Protein AF-A0A8J5CQ37-F1 (afdb_monomer)

Structure (mmCIF, N/CA/C/O backbone):
data_AF-A0A8J5CQ37-F1
#
_entry.id   AF-A0A8J5CQ37-F1
#
loop_
_atom_site.group_PDB
_atom_site.id
_atom_site.type_symbol
_atom_site.label_atom_id
_atom_site.label_alt_id
_atom_site.label_comp_id
_atom_site.label_asym_id
_atom_site.label_entity_id
_atom_site.label_seq_id
_atom_site.pdbx_PDB_ins_code
_atom_site.Cartn_x
_atom_site.Cartn_y
_atom_site.Cartn_z
_atom_site.occupancy
_atom_site.B_iso_or_equiv
_atom_site.auth_seq_id
_atom_site.auth_comp_id
_atom_site.auth_asym_id
_atom_site.auth_atom_id
_atom_site.pdbx_PDB_model_num
ATOM 1 N N . MET A 1 1 ? 6.648 5.903 -17.360 1.00 65.75 1 MET A N 1
ATOM 2 C CA . MET A 1 1 ? 7.247 6.891 -16.431 1.00 65.75 1 MET A CA 1
ATOM 3 C C . MET A 1 1 ? 8.623 7.395 -16.873 1.00 65.75 1 MET A C 1
ATOM 5 O O . MET A 1 1 ? 9.599 7.120 -16.191 1.00 65.75 1 MET A O 1
ATOM 9 N N . GLN A 1 2 ? 8.724 8.212 -17.930 1.00 67.00 2 GLN A N 1
ATOM 10 C CA . GLN A 1 2 ? 9.946 8.995 -18.213 1.00 67.00 2 GLN A CA 1
ATOM 11 C C . GLN A 1 2 ? 9.767 10.482 -17.864 1.00 67.00 2 GLN A C 1
ATOM 13 O O . GLN A 1 2 ? 8.644 10.971 -17.690 1.00 67.00 2 GLN A O 1
ATOM 18 N N . GLY A 1 3 ? 10.880 11.212 -17.751 1.00 79.12 3 GLY A N 1
ATOM 19 C CA . GLY A 1 3 ? 10.886 12.669 -17.583 1.00 79.12 3 GLY A CA 1
ATOM 20 C C . GLY A 1 3 ? 10.236 13.147 -16.279 1.00 79.12 3 GLY A C 1
ATOM 21 O O . GLY A 1 3 ? 10.565 12.685 -15.188 1.00 79.12 3 GLY A O 1
ATOM 22 N N . GLU A 1 4 ? 9.290 14.082 -16.362 1.00 80.31 4 GLU A N 1
ATOM 23 C CA . GLU A 1 4 ? 8.655 14.681 -15.174 1.00 80.31 4 GLU A CA 1
ATOM 24 C C . GLU A 1 4 ? 7.875 13.672 -14.314 1.00 80.31 4 GLU A C 1
ATOM 26 O O . GLU A 1 4 ? 7.715 13.865 -13.102 1.00 80.31 4 GLU A O 1
ATOM 31 N N . SER A 1 5 ? 7.402 12.576 -14.916 1.00 80.19 5 SER A N 1
ATOM 32 C CA . SER A 1 5 ? 6.627 11.547 -14.217 1.00 80.19 5 SER A CA 1
ATOM 33 C C . SER A 1 5 ? 7.477 10.780 -13.199 1.00 80.19 5 SER A C 1
ATOM 35 O O . SER A 1 5 ? 7.052 10.641 -12.052 1.00 80.19 5 SER A O 1
ATOM 37 N N . ILE A 1 6 ? 8.701 10.363 -13.556 1.00 83.44 6 ILE A N 1
ATOM 38 C CA . ILE A 1 6 ? 9.607 9.660 -12.634 1.00 83.44 6 ILE A CA 1
ATOM 39 C C . ILE A 1 6 ? 10.095 10.594 -11.523 1.00 83.44 6 ILE A C 1
ATOM 41 O O . ILE A 1 6 ? 10.136 10.197 -10.358 1.00 83.44 6 ILE A O 1
ATO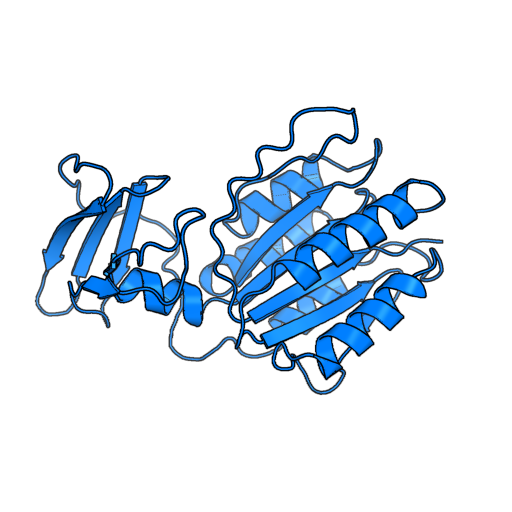M 45 N N . VAL A 1 7 ? 10.356 11.867 -11.841 1.00 85.56 7 VAL A N 1
ATOM 46 C CA . VAL A 1 7 ? 10.694 12.895 -10.840 1.00 85.56 7 VAL A CA 1
ATOM 47 C C . VAL A 1 7 ? 9.547 13.064 -9.840 1.00 85.56 7 VAL A C 1
ATOM 49 O O . VAL A 1 7 ? 9.762 13.070 -8.625 1.00 85.56 7 VAL A O 1
ATOM 52 N N . SER A 1 8 ? 8.311 13.119 -10.334 1.00 84.94 8 SER A N 1
ATOM 53 C CA . SER A 1 8 ? 7.116 13.219 -9.495 1.00 84.94 8 SER A CA 1
ATOM 54 C C . SER A 1 8 ? 6.878 11.953 -8.661 1.00 84.94 8 SER A C 1
ATOM 56 O O . SER A 1 8 ? 6.492 12.055 -7.494 1.00 84.94 8 SER A O 1
ATOM 58 N N . ALA A 1 9 ? 7.157 10.763 -9.204 1.00 84.94 9 ALA A N 1
ATOM 59 C CA . ALA A 1 9 ? 7.088 9.492 -8.474 1.00 84.94 9 ALA A CA 1
ATOM 60 C C . ALA A 1 9 ? 8.078 9.469 -7.314 1.00 84.94 9 ALA A C 1
ATOM 62 O O . ALA A 1 9 ? 7.710 9.155 -6.183 1.00 84.94 9 ALA A O 1
ATOM 63 N N . ARG A 1 10 ? 9.324 9.866 -7.590 1.00 87.62 10 ARG A N 1
ATOM 64 C CA . ARG A 1 10 ? 10.409 9.974 -6.615 1.00 87.62 10 ARG A CA 1
ATOM 65 C C . ARG A 1 10 ? 10.056 10.955 -5.504 1.00 87.62 10 ARG A C 1
ATOM 67 O O . ARG A 1 10 ? 10.247 10.633 -4.331 1.00 87.62 10 ARG A O 1
ATOM 74 N N . ALA A 1 11 ? 9.525 12.126 -5.845 1.00 88.06 11 ALA A N 1
ATOM 75 C CA . ALA A 1 11 ? 9.075 13.110 -4.861 1.00 88.06 11 ALA A CA 1
ATOM 76 C C . ALA A 1 11 ? 7.914 12.570 -4.009 1.00 88.06 11 ALA A C 1
ATOM 78 O O . ALA A 1 11 ? 7.910 12.713 -2.785 1.00 88.06 11 ALA A O 1
ATOM 79 N N . THR A 1 12 ? 6.960 11.891 -4.648 1.00 85.50 12 THR A N 1
ATOM 80 C CA . THR A 1 12 ? 5.818 11.258 -3.981 1.00 85.50 12 THR A CA 1
ATOM 81 C C . THR A 1 12 ? 6.282 10.172 -3.010 1.00 85.50 12 THR A C 1
ATOM 83 O O . THR A 1 12 ? 5.905 10.198 -1.840 1.00 85.50 12 THR A O 1
ATOM 86 N N . LEU A 1 13 ? 7.160 9.266 -3.446 1.00 88.12 13 LEU A N 1
ATOM 87 C CA . LEU A 1 13 ? 7.745 8.221 -2.605 1.00 88.12 13 LEU A CA 1
ATOM 88 C C . LEU A 1 13 ? 8.475 8.816 -1.395 1.00 88.12 13 LEU A C 1
ATOM 90 O O . LEU A 1 13 ? 8.268 8.359 -0.273 1.00 88.12 13 LEU A O 1
ATOM 94 N N . LEU A 1 14 ? 9.272 9.870 -1.597 1.00 87.88 14 LEU A N 1
ATOM 95 C CA . LEU A 1 14 ? 9.988 10.546 -0.514 1.00 87.88 14 LEU A CA 1
ATOM 96 C C . LEU A 1 14 ? 9.034 11.131 0.537 1.00 87.88 14 LEU A C 1
ATOM 98 O O . LEU A 1 14 ? 9.288 11.008 1.738 1.00 87.88 14 LEU A O 1
ATOM 102 N N . LEU A 1 15 ? 7.930 11.746 0.102 1.00 84.62 15 LEU A N 1
ATOM 103 C CA . LEU A 1 15 ? 6.888 12.241 1.005 1.00 84.62 15 LEU A CA 1
ATOM 104 C C . LEU A 1 15 ? 6.284 11.102 1.830 1.00 84.62 15 LEU A C 1
ATOM 106 O O . LEU A 1 15 ? 6.087 11.260 3.035 1.00 84.62 15 LEU A O 1
ATOM 110 N N . PHE A 1 16 ? 6.024 9.954 1.201 1.00 85.25 16 PHE A N 1
ATOM 111 C CA . PHE A 1 16 ? 5.485 8.792 1.897 1.00 85.25 16 PHE A CA 1
ATOM 112 C C . PHE A 1 16 ? 6.466 8.220 2.911 1.00 85.25 16 PHE A C 1
ATOM 114 O O . PHE A 1 16 ? 6.078 8.079 4.070 1.00 85.25 16 PHE A O 1
ATOM 121 N N . LEU A 1 17 ? 7.721 7.989 2.517 1.00 85.69 17 LEU A N 1
ATOM 122 C CA . LEU A 1 17 ? 8.779 7.492 3.400 1.00 85.69 17 LEU A CA 1
ATOM 123 C C . LEU A 1 17 ? 8.919 8.371 4.647 1.00 85.69 17 LEU A C 1
ATOM 125 O O . LEU A 1 17 ? 8.843 7.864 5.759 1.00 85.69 17 LEU A O 1
ATOM 129 N N . LYS A 1 18 ? 8.992 9.698 4.480 1.00 84.31 18 LYS A N 1
ATOM 130 C CA . LYS A 1 18 ? 9.091 10.649 5.604 1.00 84.31 18 LYS A CA 1
ATOM 131 C C . LYS A 1 18 ? 7.827 10.737 6.467 1.00 84.31 18 LYS A C 1
ATOM 133 O O . LYS A 1 18 ? 7.879 11.273 7.571 1.00 84.31 18 LYS A O 1
ATOM 138 N N . SER A 1 19 ? 6.689 10.259 5.966 1.00 80.69 19 SER A N 1
ATOM 139 C CA . SER A 1 19 ? 5.407 10.268 6.680 1.00 80.69 19 SER A CA 1
ATOM 140 C C . SER A 1 19 ? 5.100 8.964 7.422 1.00 80.69 19 SER A C 1
ATOM 142 O O . SER A 1 19 ? 4.088 8.900 8.131 1.00 80.69 19 SER A O 1
ATOM 144 N N . LEU A 1 20 ? 5.937 7.932 7.252 1.00 78.19 20 LEU A N 1
ATOM 145 C CA . LEU A 1 20 ? 5.766 6.657 7.935 1.00 78.19 20 LEU A CA 1
ATOM 146 C C . LEU A 1 20 ? 5.909 6.847 9.459 1.00 78.19 20 LEU A C 1
ATOM 148 O O . LEU A 1 20 ? 6.781 7.587 9.924 1.00 78.19 20 LEU A O 1
ATOM 152 N N . PRO A 1 21 ? 5.021 6.238 10.262 1.00 70.50 21 PRO A N 1
ATOM 153 C CA . PRO A 1 21 ? 5.097 6.304 11.710 1.00 70.50 21 PRO A CA 1
ATOM 154 C C . PRO A 1 21 ? 6.260 5.446 12.219 1.00 70.50 21 PRO A C 1
ATOM 156 O O . PRO A 1 21 ? 6.654 4.461 11.603 1.00 70.50 21 PRO A O 1
ATOM 159 N N . ARG A 1 22 ? 6.787 5.800 13.391 1.00 67.94 22 ARG A N 1
ATOM 160 C CA . ARG A 1 22 ? 7.821 4.999 14.058 1.00 67.94 22 ARG A CA 1
ATOM 161 C C . ARG A 1 22 ? 7.278 3.612 14.421 1.00 67.94 22 ARG A C 1
ATOM 163 O O . ARG A 1 22 ? 6.129 3.508 14.852 1.00 67.94 22 ARG A O 1
ATOM 170 N N . GLY A 1 23 ? 8.109 2.581 14.268 1.00 68.44 23 GLY A N 1
ATOM 171 C CA . GLY A 1 23 ? 7.767 1.195 14.605 1.00 68.44 23 GLY A CA 1
ATOM 172 C C . GLY A 1 23 ? 6.856 0.485 13.598 1.00 68.44 23 GLY A C 1
ATOM 173 O O . GLY A 1 23 ? 6.301 -0.562 13.920 1.00 68.44 23 GLY A O 1
ATOM 174 N N . CYS A 1 24 ? 6.649 1.039 12.396 1.00 75.00 24 CYS A N 1
ATOM 175 C CA . CYS A 1 24 ? 5.985 0.305 11.319 1.00 75.00 24 CYS A CA 1
ATOM 176 C C . CYS A 1 24 ? 6.982 -0.518 10.510 1.00 75.00 24 CYS A C 1
ATOM 178 O O . CYS A 1 24 ? 8.129 -0.109 10.344 1.00 75.00 24 CYS A O 1
ATOM 180 N N . LEU A 1 25 ? 6.522 -1.616 9.921 1.00 82.75 25 LEU A N 1
ATOM 181 C CA . LEU A 1 25 ? 7.288 -2.330 8.908 1.00 82.75 25 LEU A CA 1
ATOM 182 C C . LEU A 1 25 ? 7.019 -1.719 7.528 1.00 82.75 25 LEU A C 1
ATOM 184 O O . LEU A 1 25 ? 5.887 -1.332 7.220 1.00 82.75 25 LEU A O 1
ATOM 188 N N . PHE A 1 26 ? 8.024 -1.662 6.663 1.00 87.50 26 PHE A N 1
ATOM 189 C CA . PHE A 1 26 ? 7.827 -1.253 5.278 1.00 87.50 26 PHE A CA 1
ATOM 190 C C . PHE A 1 26 ? 8.742 -2.000 4.310 1.00 87.50 26 PHE A C 1
ATOM 192 O O . PHE A 1 26 ? 9.752 -2.591 4.691 1.00 87.50 26 PHE A O 1
ATOM 199 N N . ASN A 1 27 ? 8.357 -1.996 3.039 1.00 90.94 27 ASN A N 1
ATOM 200 C CA . ASN A 1 27 ? 9.216 -2.400 1.934 1.00 90.94 27 ASN A CA 1
ATOM 201 C C . ASN A 1 27 ? 8.899 -1.531 0.716 1.00 90.94 27 ASN A C 1
ATOM 203 O O . ASN A 1 27 ? 7.756 -1.098 0.544 1.00 90.94 27 ASN A O 1
ATOM 207 N N . VAL A 1 28 ? 9.898 -1.289 -0.125 1.00 91.56 28 VAL A N 1
ATOM 208 C CA . VAL A 1 28 ? 9.714 -0.614 -1.412 1.00 91.56 28 VAL A CA 1
ATOM 209 C C . VAL A 1 28 ? 9.847 -1.665 -2.501 1.00 91.56 28 VAL A C 1
ATOM 211 O O . VAL A 1 28 ? 10.845 -2.379 -2.550 1.00 91.56 28 VAL A O 1
ATOM 214 N N . VAL A 1 29 ? 8.824 -1.779 -3.341 1.00 90.88 29 VAL A N 1
ATOM 215 C CA . VAL A 1 29 ? 8.788 -2.716 -4.462 1.00 90.88 29 VAL A CA 1
ATOM 216 C C . VAL A 1 29 ? 8.766 -1.907 -5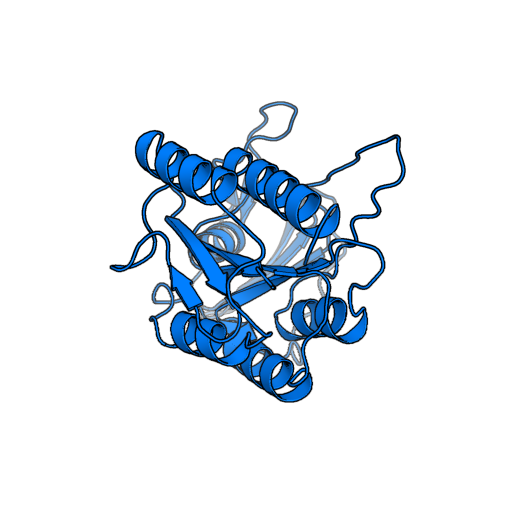.744 1.00 90.88 29 VAL A C 1
ATOM 218 O O . VAL A 1 29 ? 7.784 -1.223 -6.025 1.00 90.88 29 VAL A O 1
ATOM 221 N N . SER A 1 30 ? 9.841 -1.986 -6.512 1.00 90.31 30 SER A N 1
ATOM 222 C CA . SER A 1 30 ? 9.916 -1.384 -7.839 1.00 90.31 30 SER A CA 1
ATOM 223 C C . SER A 1 30 ? 9.461 -2.400 -8.877 1.00 90.31 30 SER A C 1
ATOM 225 O O . SER A 1 30 ? 9.783 -3.584 -8.752 1.00 90.31 30 SER A O 1
ATOM 227 N N . PHE A 1 31 ? 8.706 -1.974 -9.886 1.00 87.19 31 PHE A N 1
ATOM 228 C CA . PHE A 1 31 ? 8.206 -2.887 -10.915 1.00 87.19 31 PHE A CA 1
ATOM 229 C C . PHE A 1 31 ? 8.215 -2.281 -12.320 1.00 87.19 31 PHE A C 1
ATOM 231 O O . PHE A 1 31 ? 7.984 -1.083 -12.488 1.00 87.19 31 PHE A O 1
ATOM 238 N N . GLY A 1 32 ? 8.436 -3.166 -13.293 1.00 85.44 32 GLY A N 1
ATOM 239 C CA . GLY A 1 32 ? 8.370 -2.970 -14.737 1.00 85.44 32 GLY A CA 1
ATOM 240 C C . GLY A 1 32 ? 7.996 -4.301 -15.412 1.00 85.44 32 GLY A C 1
ATOM 241 O O . GLY A 1 32 ? 6.985 -4.900 -15.050 1.00 85.44 32 GLY A O 1
ATOM 242 N N . ASN A 1 33 ? 8.818 -4.832 -16.324 1.00 85.25 33 ASN A N 1
ATOM 243 C CA . ASN A 1 33 ? 8.677 -6.218 -16.823 1.00 85.25 33 ASN A CA 1
ATOM 244 C C . ASN A 1 33 ? 8.998 -7.268 -15.744 1.00 85.25 33 ASN A C 1
ATOM 246 O O . ASN A 1 33 ? 8.479 -8.389 -15.741 1.00 85.25 33 ASN A O 1
ATOM 250 N N . THR A 1 34 ? 9.898 -6.902 -14.838 1.00 85.44 34 THR A N 1
ATOM 251 C CA . THR A 1 34 ? 10.261 -7.647 -13.632 1.00 85.44 34 THR A CA 1
ATOM 252 C C . THR A 1 34 ? 9.974 -6.776 -12.412 1.00 85.44 34 THR A C 1
ATOM 254 O O . THR A 1 34 ? 9.566 -5.623 -12.542 1.00 85.44 34 THR A O 1
ATOM 257 N N . PHE A 1 35 ? 10.162 -7.310 -11.209 1.00 89.50 35 PHE A N 1
ATOM 258 C CA . PHE A 1 35 ? 10.061 -6.514 -9.991 1.00 89.50 35 PHE A CA 1
ATOM 259 C C . PHE A 1 35 ? 11.265 -6.755 -9.090 1.00 89.50 35 PHE A C 1
ATOM 261 O O . PHE A 1 35 ? 11.870 -7.829 -9.103 1.00 89.50 35 PHE A O 1
ATOM 268 N N . SER A 1 36 ? 11.602 -5.748 -8.295 1.00 90.62 36 SER A N 1
ATOM 269 C CA . SER A 1 36 ? 12.645 -5.810 -7.280 1.00 90.62 36 SER A CA 1
ATOM 270 C C . SER A 1 36 ? 12.098 -5.286 -5.958 1.00 90.62 36 SER A C 1
ATOM 272 O O . SER A 1 36 ? 11.208 -4.440 -5.917 1.00 90.62 36 SER A O 1
ATOM 274 N N . MET A 1 37 ? 12.606 -5.826 -4.856 1.00 90.56 37 MET A N 1
ATOM 275 C CA . MET A 1 37 ? 12.254 -5.387 -3.510 1.00 90.56 37 MET A CA 1
ATOM 276 C C . MET A 1 37 ? 13.500 -4.818 -2.850 1.00 90.56 37 MET A C 1
ATOM 278 O O . MET A 1 37 ? 14.565 -5.435 -2.939 1.00 90.56 37 MET A O 1
ATOM 282 N N . LEU A 1 38 ? 13.358 -3.680 -2.169 1.00 92.88 38 LEU A N 1
ATOM 283 C CA . LEU A 1 38 ? 14.436 -3.070 -1.389 1.00 92.88 38 LEU A CA 1
ATOM 284 C C . LEU A 1 38 ? 14.974 -4.059 -0.351 1.00 92.88 38 LEU A C 1
ATOM 286 O O . LEU A 1 38 ? 16.180 -4.266 -0.248 1.00 92.88 38 LEU A O 1
ATOM 290 N N . PHE A 1 39 ? 14.066 -4.713 0.373 1.00 91.75 39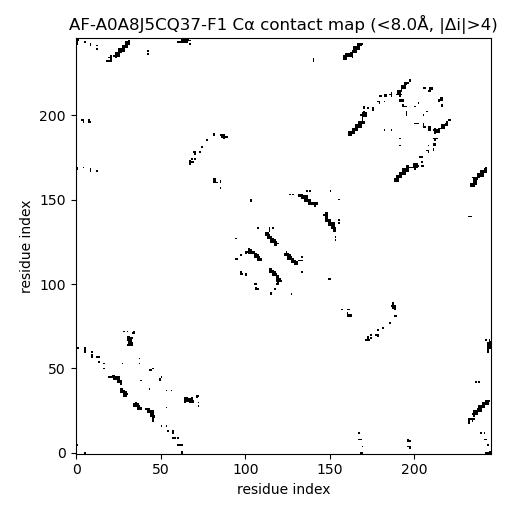 PHE A N 1
ATOM 291 C CA . PHE A 1 39 ? 14.397 -5.736 1.357 1.00 91.75 39 PHE A CA 1
ATOM 292 C C . PHE A 1 39 ? 13.941 -7.109 0.847 1.00 91.75 39 PHE A C 1
ATOM 294 O O . PHE A 1 39 ? 12.741 -7.385 0.778 1.00 91.75 39 PHE A O 1
ATOM 301 N N . ARG A 1 40 ? 14.894 -7.969 0.463 1.00 87.75 40 ARG A N 1
ATOM 302 C CA . ARG A 1 40 ? 14.611 -9.285 -0.150 1.00 87.75 40 ARG A CA 1
ATOM 303 C C . ARG A 1 40 ? 14.006 -10.295 0.827 1.00 87.75 40 ARG A C 1
ATOM 305 O O . ARG A 1 40 ? 13.115 -11.044 0.443 1.00 87.75 40 ARG A O 1
ATOM 312 N N . GLU A 1 41 ? 14.444 -10.257 2.083 1.00 84.19 41 GLU A N 1
ATOM 313 C CA . GLU A 1 41 ? 13.977 -11.162 3.145 1.00 84.19 41 GLU A CA 1
ATOM 314 C C . GLU A 1 41 ? 12.557 -10.834 3.645 1.00 84.19 41 GLU A C 1
ATOM 316 O O . GLU A 1 41 ? 11.910 -11.653 4.293 1.00 84.19 41 GLU A O 1
ATOM 321 N N . GLY A 1 42 ? 12.033 -9.648 3.320 1.00 83.00 42 GLY A N 1
ATOM 322 C CA . GLY A 1 42 ? 10.723 -9.177 3.766 1.00 83.00 42 GLY A CA 1
ATOM 323 C C . GLY A 1 42 ? 10.762 -7.735 4.263 1.00 83.00 42 GLY A C 1
ATOM 324 O O . GLY A 1 42 ? 11.805 -7.089 4.257 1.00 83.00 42 GLY A O 1
ATOM 325 N N . SER A 1 43 ? 9.606 -7.205 4.667 1.00 86.06 43 SER A N 1
ATOM 326 C CA . SER A 1 43 ? 9.508 -5.847 5.212 1.00 86.06 43 SER A CA 1
ATOM 327 C C . SER A 1 43 ? 10.364 -5.673 6.469 1.00 86.06 43 SER A C 1
ATOM 329 O O . SER A 1 43 ? 10.354 -6.536 7.343 1.00 86.06 43 SER A O 1
ATOM 331 N N . GLN A 1 44 ? 11.044 -4.532 6.583 1.00 87.19 44 GLN A N 1
ATOM 332 C CA . GLN A 1 44 ? 11.867 -4.181 7.743 1.00 87.19 44 GLN A CA 1
ATOM 333 C C . GLN A 1 44 ? 11.254 -3.031 8.540 1.00 87.19 44 GLN A C 1
ATOM 335 O O . GLN A 1 44 ? 10.430 -2.276 8.021 1.00 87.19 44 GLN A O 1
ATOM 340 N N . GLU A 1 45 ? 11.653 -2.898 9.803 1.00 86.00 45 GLU A N 1
ATOM 341 C CA . GLU A 1 45 ? 11.216 -1.798 10.660 1.00 86.00 45 GLU A CA 1
ATOM 342 C C . GLU A 1 45 ? 11.695 -0.446 10.128 1.00 86.00 45 GLU A C 1
ATOM 344 O O . GLU A 1 45 ? 12.815 -0.290 9.639 1.00 86.00 45 GLU A O 1
ATOM 349 N N . TYR A 1 46 ? 10.817 0.547 10.222 1.00 85.19 46 TYR A N 1
ATOM 350 C CA . TYR A 1 46 ? 11.113 1.927 9.893 1.00 85.19 46 TYR A CA 1
ATOM 351 C C . TYR A 1 46 ? 12.060 2.529 10.937 1.00 85.19 46 TYR A C 1
ATOM 353 O O . TYR A 1 46 ? 11.645 2.930 12.028 1.00 85.19 46 TYR A O 1
ATOM 361 N N . SER A 1 47 ? 13.335 2.601 10.564 1.00 89.19 47 SER A N 1
ATOM 362 C CA . SER A 1 47 ? 14.451 3.139 11.333 1.00 89.19 47 SER A CA 1
ATOM 363 C C . SER A 1 47 ? 15.226 4.152 10.483 1.00 89.19 47 SER A C 1
ATOM 365 O O . SER A 1 47 ? 14.926 4.368 9.307 1.00 89.19 47 SER A O 1
ATOM 367 N N . GLN A 1 48 ? 16.223 4.807 11.078 1.00 89.12 48 GLN A N 1
ATOM 368 C CA . GLN A 1 48 ? 17.068 5.749 10.347 1.00 89.12 48 GLN A CA 1
ATOM 369 C C . GLN A 1 48 ? 17.856 5.051 9.227 1.00 89.12 48 GLN A C 1
ATOM 371 O O . GLN A 1 48 ? 17.904 5.569 8.113 1.00 89.12 48 GLN A O 1
ATOM 376 N N . ASP A 1 49 ? 18.384 3.855 9.483 1.00 93.31 49 ASP A N 1
ATOM 377 C CA . ASP A 1 49 ? 19.180 3.098 8.512 1.00 93.31 49 ASP A CA 1
ATOM 378 C C . ASP A 1 49 ? 18.327 2.593 7.344 1.00 93.31 49 ASP A C 1
ATOM 380 O O . ASP A 1 49 ? 18.689 2.758 6.176 1.00 93.31 49 ASP A O 1
ATOM 384 N N . THR A 1 50 ? 17.143 2.043 7.635 1.00 92.44 50 THR A N 1
ATOM 385 C CA . THR A 1 50 ? 16.231 1.557 6.590 1.00 92.44 50 THR A CA 1
ATOM 386 C C . THR A 1 50 ? 15.648 2.710 5.772 1.00 92.44 50 THR A C 1
ATOM 388 O O . THR A 1 50 ? 15.485 2.580 4.555 1.00 92.44 50 THR A O 1
ATOM 391 N N . LEU A 1 51 ? 15.405 3.872 6.393 1.00 91.06 51 LEU A N 1
ATOM 392 C CA . LEU A 1 51 ? 15.022 5.097 5.689 1.00 91.06 51 LEU A CA 1
ATOM 393 C C . LEU A 1 51 ? 16.137 5.597 4.761 1.00 91.06 51 LEU A C 1
ATOM 395 O O . LEU A 1 51 ? 15.839 5.994 3.633 1.00 91.06 51 LEU A O 1
ATOM 399 N N . LEU A 1 52 ? 17.397 5.587 5.207 1.00 93.62 52 LEU A N 1
ATOM 400 C CA . LEU A 1 52 ? 18.539 5.975 4.375 1.00 93.62 52 LEU A CA 1
ATOM 401 C C . LEU A 1 52 ? 18.660 5.061 3.150 1.00 93.62 52 LEU A C 1
ATOM 403 O O . LEU A 1 52 ? 18.744 5.570 2.031 1.00 93.62 52 LEU A O 1
ATOM 407 N N . ALA A 1 53 ? 18.560 3.741 3.336 1.00 93.62 53 ALA A N 1
ATOM 408 C CA . ALA A 1 53 ? 18.555 2.776 2.233 1.00 93.62 53 ALA A CA 1
ATOM 409 C C . ALA A 1 53 ? 17.401 3.036 1.244 1.00 93.62 53 ALA A C 1
ATOM 411 O O . ALA A 1 53 ? 17.595 3.046 0.027 1.00 93.62 53 ALA A O 1
ATOM 412 N N . ALA A 1 54 ? 16.201 3.331 1.753 1.00 92.56 54 ALA A N 1
ATOM 413 C CA . ALA A 1 54 ? 15.054 3.673 0.914 1.00 92.56 54 ALA A CA 1
ATOM 414 C C . ALA A 1 54 ? 15.235 5.005 0.164 1.00 92.56 54 ALA A C 1
ATOM 416 O O . ALA A 1 54 ? 14.800 5.128 -0.981 1.00 92.56 54 ALA A O 1
ATOM 417 N N . CYS A 1 55 ? 15.894 5.995 0.775 1.00 92.31 55 CYS A N 1
ATOM 418 C CA . CYS A 1 55 ? 16.214 7.271 0.132 1.00 92.31 55 CYS A CA 1
ATOM 419 C C . CYS A 1 55 ? 17.291 7.118 -0.951 1.00 92.31 55 CYS A C 1
ATOM 421 O O . CYS A 1 55 ? 17.210 7.786 -1.983 1.00 92.31 55 CYS A O 1
ATOM 423 N N . GLN A 1 56 ? 18.267 6.228 -0.752 1.00 93.62 56 GLN A N 1
ATOM 424 C CA . GLN A 1 56 ? 19.256 5.876 -1.774 1.00 93.62 56 GLN A CA 1
ATOM 425 C C . GLN A 1 56 ? 18.584 5.208 -2.975 1.00 93.62 56 GLN A C 1
ATOM 427 O O . GLN A 1 56 ? 18.784 5.664 -4.101 1.00 93.62 56 GLN A O 1
ATOM 432 N N . LEU A 1 57 ? 17.714 4.216 -2.734 1.00 90.62 57 LEU A N 1
ATOM 433 C CA . LEU A 1 57 ? 16.897 3.611 -3.789 1.00 90.62 57 LEU A CA 1
ATOM 434 C C . LEU A 1 57 ? 16.096 4.688 -4.527 1.00 90.62 57 LEU A C 1
ATOM 436 O O . LEU A 1 57 ? 16.234 4.824 -5.736 1.00 90.62 57 LEU A O 1
ATOM 440 N N . GLN A 1 58 ? 15.325 5.504 -3.800 1.00 90.81 58 GLN A N 1
ATOM 441 C CA . GLN A 1 58 ? 14.512 6.585 -4.364 1.00 90.81 58 GLN A CA 1
ATOM 442 C C . GLN A 1 58 ? 15.333 7.584 -5.190 1.00 90.81 58 GLN A C 1
ATOM 444 O O . GLN A 1 58 ? 14.828 8.122 -6.175 1.00 90.81 58 GLN A O 1
ATOM 449 N N . SER A 1 59 ? 16.580 7.853 -4.805 1.00 89.19 59 SER A N 1
ATOM 450 C CA . SER A 1 59 ? 17.454 8.776 -5.529 1.00 89.19 59 SER A CA 1
ATOM 451 C C . SER A 1 59 ? 18.024 8.161 -6.806 1.00 89.19 59 SER A C 1
ATOM 453 O O . SER A 1 59 ? 18.190 8.873 -7.796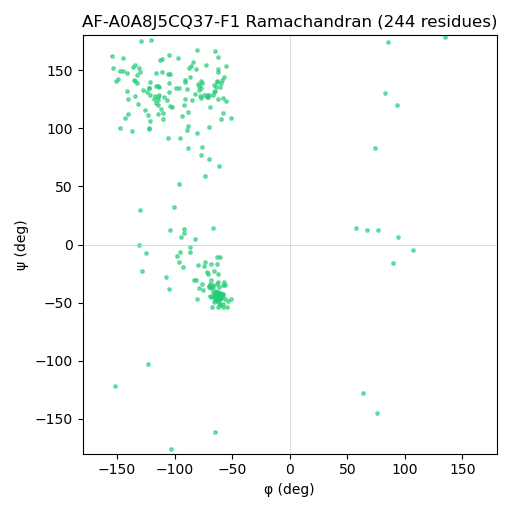 1.00 89.19 59 SER A O 1
ATOM 455 N N . GLY A 1 60 ? 18.281 6.852 -6.786 1.00 88.12 60 GLY A N 1
ATOM 456 C CA . GLY A 1 60 ? 18.772 6.076 -7.923 1.00 88.12 60 GLY A CA 1
ATOM 457 C C . GLY A 1 60 ? 17.683 5.549 -8.858 1.00 88.12 60 GLY A C 1
ATOM 458 O O . GLY A 1 60 ? 18.019 5.002 -9.899 1.00 88.12 60 GLY A O 1
ATOM 459 N N . MET A 1 61 ? 16.398 5.708 -8.519 1.00 85.62 61 MET A N 1
ATOM 460 C CA . MET A 1 61 ? 15.288 5.281 -9.374 1.00 85.62 61 MET A CA 1
ATOM 461 C C . MET A 1 61 ? 15.367 5.964 -10.741 1.00 85.62 61 MET A C 1
ATOM 463 O O . MET A 1 61 ? 15.164 7.178 -10.856 1.00 85.62 61 MET A O 1
ATOM 467 N N . GLN A 1 62 ? 15.618 5.157 -11.763 1.00 80.69 62 GLN A N 1
ATOM 468 C CA . GLN A 1 62 ? 15.571 5.543 -13.161 1.00 80.69 62 GLN A CA 1
ATOM 469 C C . GLN A 1 62 ? 14.484 4.768 -13.842 1.00 80.69 62 GLN A C 1
ATOM 471 O O . GLN A 1 62 ? 14.244 3.634 -13.487 1.00 80.69 62 GLN A O 1
ATOM 476 N N . ALA A 1 63 ? 13.875 5.398 -14.824 1.00 79.12 63 ALA A N 1
ATOM 477 C CA . ALA A 1 63 ? 12.921 4.841 -15.747 1.00 79.12 63 ALA A CA 1
ATOM 478 C C . ALA A 1 63 ? 13.559 3.696 -16.581 1.00 79.12 63 ALA A C 1
ATOM 480 O O . ALA A 1 63 ? 13.837 3.920 -17.744 1.00 79.12 63 ALA A O 1
ATOM 481 N N . ASP A 1 64 ? 13.913 2.538 -15.992 1.00 78.50 64 ASP A N 1
ATOM 482 C CA . ASP A 1 64 ? 14.807 1.538 -16.616 1.00 78.50 64 ASP A CA 1
ATOM 483 C C . ASP A 1 64 ? 14.315 0.063 -16.612 1.00 78.50 64 ASP A C 1
ATOM 485 O O . ASP A 1 64 ? 14.969 -0.820 -17.167 1.00 78.50 64 ASP A O 1
ATOM 489 N N . MET A 1 65 ? 13.138 -0.238 -16.043 1.00 77.44 65 MET A N 1
ATOM 490 C CA . MET A 1 65 ? 12.688 -1.628 -15.804 1.00 77.44 65 MET A CA 1
ATOM 491 C C . MET A 1 65 ? 11.845 -2.255 -16.937 1.00 77.44 65 MET A C 1
ATOM 493 O O . MET A 1 65 ? 11.225 -3.310 -16.750 1.00 77.44 65 MET A O 1
ATOM 497 N N . GLY A 1 66 ? 11.820 -1.644 -18.124 1.00 79.31 66 GLY A N 1
ATOM 498 C CA . GLY A 1 66 ? 11.030 -2.114 -19.270 1.00 79.31 66 GLY A CA 1
ATOM 499 C C . GLY A 1 66 ? 9.535 -1.803 -19.128 1.00 79.31 66 GLY A C 1
ATOM 500 O O . GLY A 1 66 ? 9.190 -0.758 -18.592 1.00 79.31 66 GLY A O 1
ATOM 501 N N . GLY A 1 67 ? 8.662 -2.690 -19.626 1.00 75.31 67 GLY A N 1
ATOM 502 C CA . GLY A 1 67 ? 7.193 -2.555 -19.663 1.00 75.31 67 GLY A CA 1
ATOM 503 C C . GLY A 1 67 ? 6.497 -2.525 -18.298 1.00 75.31 67 GLY A C 1
ATOM 504 O O . GLY A 1 67 ? 7.126 -2.264 -17.282 1.00 75.31 67 GLY A O 1
ATOM 505 N N . THR A 1 68 ? 5.186 -2.786 -18.262 1.00 75.06 68 THR A N 1
ATOM 506 C CA . THR A 1 68 ? 4.382 -2.660 -17.031 1.00 75.06 68 THR A CA 1
ATOM 507 C C . THR A 1 68 ? 3.680 -3.957 -16.651 1.00 75.06 68 THR A C 1
ATOM 509 O O . THR A 1 68 ? 2.603 -4.273 -17.159 1.00 75.06 68 THR A O 1
ATOM 512 N N . GLU A 1 69 ? 4.245 -4.687 -15.694 1.00 83.75 69 GLU A N 1
ATOM 513 C CA . GLU A 1 69 ? 3.645 -5.881 -15.104 1.00 83.75 69 GLU A CA 1
ATOM 514 C C . GLU A 1 69 ? 3.501 -5.695 -13.583 1.00 83.75 69 GLU A C 1
ATOM 516 O O . GLU A 1 69 ? 4.443 -5.836 -12.803 1.00 83.75 69 GLU A O 1
ATOM 521 N N . ILE A 1 70 ? 2.284 -5.347 -13.155 1.00 86.12 70 ILE A N 1
ATOM 522 C CA . ILE A 1 70 ? 1.928 -5.173 -11.738 1.00 86.12 70 ILE A CA 1
ATOM 523 C C . ILE A 1 70 ? 1.356 -6.448 -11.091 1.00 86.12 70 ILE A C 1
ATOM 525 O O . ILE A 1 70 ? 1.327 -6.580 -9.866 1.00 86.12 70 ILE A O 1
ATOM 529 N N . LEU A 1 71 ? 0.874 -7.403 -11.880 1.00 87.56 71 LEU A N 1
ATOM 530 C CA . LEU A 1 71 ? 0.237 -8.611 -11.373 1.00 87.56 71 LEU A CA 1
ATOM 531 C C . LEU A 1 71 ? 1.241 -9.492 -10.615 1.00 87.56 71 LEU A C 1
ATOM 533 O O . LEU A 1 71 ? 0.941 -9.918 -9.498 1.00 87.56 71 LEU A O 1
ATOM 537 N N . ARG A 1 72 ? 2.446 -9.699 -11.155 1.00 89.06 72 ARG A N 1
ATOM 538 C CA . ARG A 1 72 ? 3.530 -10.474 -10.522 1.00 89.06 72 ARG A CA 1
ATOM 539 C C . ARG A 1 72 ? 3.953 -9.934 -9.151 1.00 89.06 72 ARG A C 1
ATOM 541 O O . ARG A 1 72 ? 3.919 -10.712 -8.193 1.00 89.06 72 ARG A O 1
ATOM 548 N N . PRO A 1 73 ? 4.317 -8.643 -8.989 1.00 89.50 73 PRO A N 1
ATOM 549 C CA . PRO A 1 73 ? 4.653 -8.117 -7.669 1.00 89.50 73 PRO A CA 1
ATOM 550 C C . PRO A 1 73 ? 3.466 -8.205 -6.703 1.00 89.50 73 PRO A C 1
ATOM 552 O O . PRO A 1 73 ? 3.661 -8.533 -5.534 1.00 89.50 73 PRO A O 1
ATOM 555 N N . MET A 1 74 ? 2.228 -8.000 -7.170 1.00 88.50 74 MET A N 1
ATOM 556 C CA . MET A 1 74 ? 1.039 -8.137 -6.319 1.00 88.50 74 MET A CA 1
ATOM 557 C C . MET A 1 74 ? 0.821 -9.582 -5.852 1.00 88.50 74 MET A C 1
ATOM 559 O O . MET A 1 74 ? 0.576 -9.804 -4.668 1.00 88.50 74 MET A O 1
ATOM 563 N N . GLN A 1 75 ? 0.959 -10.572 -6.737 1.00 90.50 75 GLN A N 1
ATOM 564 C CA . GLN A 1 75 ? 0.905 -11.993 -6.374 1.00 90.50 75 GLN A CA 1
ATOM 565 C C . GLN A 1 75 ? 1.993 -12.348 -5.355 1.00 90.50 75 GLN A C 1
ATOM 567 O O . GLN A 1 75 ? 1.705 -13.025 -4.368 1.00 90.50 75 GLN A O 1
ATOM 572 N N . HIS A 1 76 ? 3.217 -11.843 -5.545 1.00 89.62 76 HIS A N 1
ATOM 573 C CA . HIS A 1 76 ? 4.304 -12.056 -4.594 1.00 89.62 76 HIS A CA 1
ATOM 574 C C . HIS A 1 76 ? 3.977 -11.466 -3.215 1.00 89.62 76 HIS A C 1
ATOM 576 O O . HIS A 1 76 ? 4.113 -12.160 -2.208 1.00 89.62 76 HIS A O 1
ATOM 582 N N . ILE A 1 77 ? 3.485 -10.224 -3.155 1.00 88.38 77 ILE A N 1
ATOM 583 C CA . ILE A 1 77 ? 3.094 -9.576 -1.892 1.00 88.38 77 ILE A CA 1
ATOM 584 C C . ILE A 1 77 ? 1.973 -10.361 -1.197 1.00 88.38 77 ILE A C 1
ATOM 586 O O . ILE A 1 77 ? 2.035 -10.573 0.014 1.00 88.38 77 ILE A O 1
ATOM 590 N N . TYR A 1 78 ? 0.966 -10.822 -1.946 1.00 87.12 78 TYR A N 1
ATOM 591 C CA . TYR A 1 78 ? -0.138 -11.605 -1.387 1.00 87.12 78 TYR A CA 1
ATOM 592 C C . TYR A 1 78 ? 0.260 -13.022 -0.965 1.00 87.12 78 TYR A C 1
ATOM 594 O O . TYR A 1 78 ? -0.361 -13.560 -0.055 1.00 87.12 78 TYR A O 1
ATOM 602 N N . SER A 1 79 ? 1.312 -13.604 -1.552 1.00 87.56 79 SER A N 1
ATOM 603 C CA . SER A 1 79 ? 1.831 -14.917 -1.137 1.00 87.56 79 SER A CA 1
ATOM 604 C C . SER A 1 79 ? 2.424 -14.915 0.276 1.00 87.56 79 SER A C 1
ATOM 606 O O . SER A 1 79 ? 2.514 -15.960 0.917 1.00 87.56 79 SER A O 1
ATOM 608 N N . LYS A 1 80 ? 2.834 -13.744 0.781 1.00 82.81 80 LYS A N 1
ATOM 609 C CA . LYS A 1 80 ? 3.330 -13.607 2.150 1.00 82.81 80 LYS A CA 1
ATOM 610 C C . LYS A 1 80 ? 2.140 -13.619 3.116 1.00 82.81 80 LYS A C 1
ATOM 612 O O . LYS A 1 80 ? 1.168 -12.891 2.878 1.00 82.81 80 LYS A O 1
ATOM 617 N N . PRO A 1 81 ? 2.196 -14.374 4.227 1.00 72.06 81 PRO A N 1
ATOM 618 C CA . PRO A 1 81 ? 1.088 -14.434 5.171 1.00 72.06 81 PRO A CA 1
ATOM 619 C C . PRO A 1 81 ? 0.808 -13.040 5.752 1.00 72.06 81 PRO A C 1
ATOM 621 O O . PRO A 1 81 ? 1.755 -12.306 6.063 1.00 72.06 81 PRO A O 1
ATOM 624 N N . PRO A 1 82 ? -0.464 -12.611 5.842 1.00 66.44 82 PRO A N 1
ATOM 625 C CA . PRO A 1 82 ? -0.815 -11.427 6.619 1.00 66.44 82 PRO A CA 1
ATOM 626 C C . PRO A 1 82 ? -0.466 -11.664 8.089 1.00 66.44 82 PRO A C 1
ATOM 628 O O . PRO A 1 82 ? -0.312 -12.805 8.529 1.00 66.44 82 PRO A O 1
ATOM 631 N N . THR A 1 83 ? -0.366 -10.588 8.866 1.00 59.47 83 THR A N 1
ATOM 632 C CA . THR A 1 83 ? -0.242 -10.712 10.319 1.00 59.47 83 THR A CA 1
ATOM 633 C C . THR A 1 83 ? -1.429 -11.543 10.847 1.00 59.47 83 THR A C 1
ATOM 635 O O . THR A 1 83 ? -2.575 -11.192 10.543 1.00 59.47 83 THR A O 1
ATOM 638 N N . PRO A 1 84 ? -1.199 -12.661 11.568 1.00 50.84 84 PRO A N 1
ATOM 639 C CA . PRO A 1 84 ? -2.262 -13.590 11.955 1.00 50.84 84 PRO A CA 1
ATOM 640 C C . PRO A 1 84 ? -3.396 -12.932 12.757 1.00 50.84 84 PRO A C 1
ATOM 642 O O . PRO A 1 84 ? -3.144 -12.069 13.593 1.00 50.84 84 PRO A O 1
ATOM 645 N N . GLY A 1 85 ? -4.640 -13.386 12.540 1.00 49.28 85 GLY A N 1
ATOM 646 C CA . GLY A 1 85 ? -5.796 -13.084 13.404 1.00 49.28 85 GLY A CA 1
ATOM 647 C C . GLY A 1 85 ? -6.843 -12.105 12.857 1.00 49.28 85 GLY A C 1
ATOM 648 O O . GLY A 1 85 ? -7.878 -11.922 13.496 1.00 49.28 85 GLY A O 1
ATOM 649 N N . PHE A 1 86 ? -6.636 -11.494 11.682 1.00 51.62 86 PHE A N 1
ATOM 650 C CA . PHE A 1 86 ? -7.462 -10.356 11.251 1.00 51.62 86 PHE A CA 1
ATOM 651 C C . PHE A 1 86 ? -7.874 -10.421 9.781 1.00 51.62 86 PHE A C 1
ATOM 653 O O . PHE A 1 86 ? -7.161 -9.981 8.885 1.00 51.62 86 PHE A O 1
ATOM 660 N N . SER A 1 87 ? -9.093 -10.909 9.549 1.00 50.38 87 SER A N 1
ATOM 661 C CA . SER A 1 87 ? -9.767 -10.869 8.252 1.00 50.38 87 SER A CA 1
ATOM 662 C C . SER A 1 87 ? -11.028 -10.015 8.354 1.00 50.38 87 SER A C 1
ATOM 664 O O . SER A 1 87 ? -11.870 -10.197 9.238 1.00 50.38 87 SER A O 1
ATOM 666 N N . ARG A 1 88 ? -11.178 -9.039 7.456 1.00 57.94 88 ARG A N 1
ATOM 667 C CA . ARG A 1 88 ? -12.416 -8.263 7.345 1.00 57.94 88 ARG A CA 1
ATOM 668 C C . ARG A 1 88 ? -13.513 -9.150 6.754 1.00 57.94 88 ARG A C 1
ATOM 670 O O . ARG A 1 88 ? -13.394 -9.622 5.628 1.00 57.94 88 ARG A O 1
ATOM 677 N N . GLN A 1 89 ? -14.659 -9.229 7.429 1.00 51.25 89 GLN A N 1
ATOM 678 C CA . GLN A 1 89 ? -15.862 -9.812 6.833 1.00 51.25 89 GLN A CA 1
ATOM 679 C C . GLN A 1 89 ? -16.319 -9.007 5.602 1.00 51.25 89 GLN A C 1
ATOM 681 O O . GLN A 1 89 ? -16.529 -7.784 5.653 1.00 51.25 89 GLN A O 1
ATOM 686 N N . ARG A 1 90 ? -16.457 -9.701 4.468 1.00 43.81 90 ARG A N 1
ATOM 687 C CA . ARG A 1 90 ? -16.953 -9.136 3.209 1.00 43.81 90 ARG A CA 1
ATOM 688 C C . ARG A 1 90 ? -18.484 -9.177 3.225 1.00 43.81 90 ARG A C 1
ATOM 690 O O . ARG A 1 90 ? -19.074 -10.232 3.395 1.00 43.81 90 ARG A O 1
ATOM 697 N N . GLY A 1 91 ? -19.117 -8.020 3.024 1.00 50.38 91 GLY A N 1
ATOM 698 C CA . GLY A 1 91 ? -20.576 -7.873 3.052 1.00 50.38 91 GLY A CA 1
ATOM 699 C C . GLY A 1 91 ? -21.108 -7.476 4.433 1.00 50.38 91 GLY A C 1
ATOM 700 O O . GLY A 1 91 ? -20.923 -8.172 5.419 1.00 50.38 91 GLY A O 1
ATOM 701 N N . ARG A 1 92 ? -21.787 -6.324 4.506 1.00 55.69 92 ARG A N 1
ATOM 702 C CA . ARG A 1 92 ? -22.409 -5.777 5.730 1.00 55.69 92 ARG A CA 1
ATOM 703 C C . ARG A 1 92 ? -23.916 -6.043 5.761 1.00 55.69 92 ARG A C 1
ATOM 705 O O . ARG A 1 92 ? -24.676 -5.205 6.232 1.00 55.69 92 ARG A O 1
ATOM 712 N N . LYS A 1 93 ? -24.352 -7.171 5.189 1.00 53.44 93 LYS A N 1
ATOM 713 C CA . LYS A 1 93 ? -25.774 -7.449 4.917 1.00 53.44 93 LYS A CA 1
ATOM 714 C C . LYS A 1 93 ? -26.633 -7.522 6.192 1.00 53.44 93 LYS A C 1
ATOM 716 O O . LYS A 1 93 ? -27.841 -7.368 6.102 1.00 53.44 93 LYS A O 1
ATOM 721 N N . HIS A 1 94 ? -26.000 -7.674 7.360 1.00 62.03 94 HIS A N 1
ATOM 722 C CA . HIS A 1 94 ? -26.647 -7.784 8.672 1.00 62.03 94 HIS A CA 1
ATOM 723 C C . HIS A 1 94 ? -26.042 -6.839 9.726 1.00 62.03 94 HIS A C 1
ATOM 725 O O . HIS A 1 94 ? -26.006 -7.163 10.909 1.00 62.03 94 HIS A O 1
ATOM 731 N N . MET A 1 95 ? -25.513 -5.682 9.312 1.00 67.19 95 MET A N 1
ATOM 732 C CA . MET A 1 95 ? -25.048 -4.677 10.273 1.00 67.19 95 MET A CA 1
ATOM 733 C C . MET A 1 95 ? -26.264 -4.023 10.956 1.00 67.19 95 MET A C 1
ATOM 735 O O . MET A 1 95 ? -27.130 -3.522 10.236 1.00 67.19 95 MET A O 1
ATOM 739 N N . PRO A 1 96 ? -26.339 -3.985 12.299 1.00 70.38 96 PRO A N 1
ATOM 740 C CA . PRO A 1 96 ? -27.404 -3.263 12.984 1.00 70.38 96 PRO A CA 1
ATOM 741 C C . PRO A 1 96 ? -27.338 -1.767 12.664 1.00 70.38 96 PRO A C 1
ATOM 743 O O . PRO A 1 96 ? -26.265 -1.196 12.448 1.00 70.38 96 PRO A O 1
ATOM 746 N N . THR A 1 97 ? -28.497 -1.119 12.637 1.00 76.25 97 THR A N 1
ATOM 747 C CA . THR A 1 97 ? -28.593 0.338 12.547 1.00 76.25 97 THR A CA 1
ATOM 748 C C . THR A 1 97 ? -28.173 0.968 13.867 1.00 76.25 97 THR A C 1
ATOM 750 O O . THR A 1 97 ? -28.671 0.605 14.929 1.00 76.25 97 THR A O 1
ATOM 753 N N . PHE A 1 98 ? -27.260 1.932 13.788 1.00 78.38 98 PHE A N 1
ATOM 754 C CA . PHE A 1 98 ? -26.771 2.676 14.942 1.00 78.38 98 PHE A CA 1
ATOM 755 C C . PHE A 1 98 ? -27.392 4.074 14.989 1.00 78.38 98 PHE A C 1
ATOM 757 O O . PHE A 1 98 ? -27.603 4.673 13.929 1.00 78.38 98 PHE A O 1
ATOM 764 N N . PRO A 1 99 ? -27.636 4.631 16.188 1.00 82.00 99 PRO A N 1
ATOM 765 C CA . PRO A 1 99 ? -27.950 6.047 16.324 1.00 82.00 99 PRO A CA 1
ATOM 766 C C . PRO A 1 99 ? -26.772 6.903 15.837 1.00 82.00 99 PRO A C 1
ATOM 768 O O . PRO A 1 99 ? -25.609 6.497 15.924 1.00 82.00 99 PRO A O 1
ATOM 771 N N . ARG A 1 100 ? -27.061 8.107 15.329 1.00 79.81 100 ARG A N 1
ATOM 772 C CA . ARG A 1 100 ? -26.010 9.071 14.976 1.00 79.81 100 ARG A CA 1
ATOM 773 C C . ARG A 1 100 ? -25.293 9.535 16.242 1.00 79.81 100 ARG A C 1
ATOM 775 O O . ARG A 1 100 ? -25.937 9.994 17.179 1.00 79.81 100 ARG A O 1
ATOM 782 N N . VAL A 1 101 ? -23.967 9.450 16.230 1.00 81.88 101 VAL A N 1
ATOM 783 C CA . VAL A 1 101 ? -23.084 9.901 17.317 1.00 81.88 101 VAL A CA 1
ATOM 784 C C . VAL A 1 101 ? -22.253 11.105 16.865 1.00 81.88 101 VAL A C 1
ATOM 786 O O . VAL A 1 101 ? -22.105 11.349 15.665 1.00 81.88 101 VAL A O 1
ATOM 789 N N . LYS A 1 102 ? -21.728 11.910 17.792 1.00 83.25 102 LYS A N 1
ATOM 790 C CA . LYS A 1 102 ? -20.839 13.028 17.432 1.00 83.25 102 LYS A CA 1
ATOM 791 C C . LYS A 1 102 ? -19.415 12.533 17.175 1.00 83.25 102 LYS A C 1
ATOM 793 O O . LYS A 1 102 ? -19.044 11.404 17.489 1.00 83.25 102 LYS A O 1
ATOM 798 N N . LYS A 1 103 ? -18.579 13.399 16.599 1.00 79.00 103 LYS A N 1
ATOM 799 C CA . LYS A 1 103 ? -17.161 13.098 16.383 1.00 79.00 103 LYS A CA 1
ATOM 800 C C . LYS A 1 103 ? -16.469 12.780 17.714 1.00 79.00 103 LYS A C 1
ATOM 802 O O . LYS A 1 103 ? -16.505 13.594 18.630 1.00 79.00 103 LYS A O 1
ATOM 807 N N . GLY A 1 104 ? -15.806 11.628 17.785 1.00 72.69 104 GLY A N 1
ATOM 808 C CA . GLY A 1 104 ? -15.146 11.117 18.988 1.00 72.69 104 GLY A CA 1
ATOM 809 C C . GLY A 1 104 ? -16.043 10.247 19.872 1.00 72.69 104 GLY A C 1
ATOM 810 O O . GLY A 1 104 ? -15.520 9.477 20.673 1.00 72.69 104 GLY A O 1
ATOM 811 N N . GLU A 1 105 ? -17.364 10.293 19.687 1.00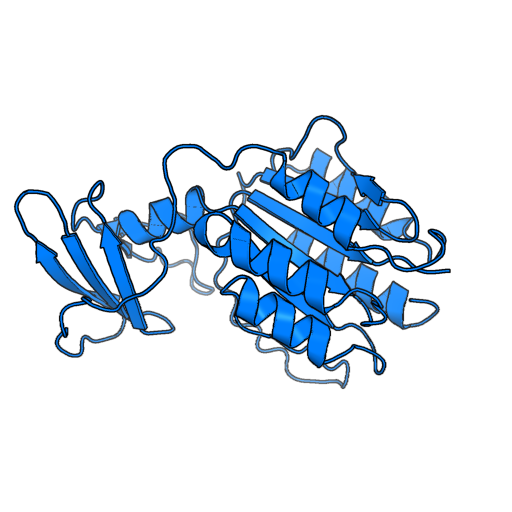 77.62 105 GLU A N 1
ATOM 812 C CA . GLU A 1 105 ? -18.311 9.426 20.387 1.00 77.62 105 GLU A CA 1
ATOM 813 C C . GLU A 1 105 ? -18.452 8.071 19.678 1.00 77.62 105 GLU A C 1
ATOM 815 O O . GLU A 1 105 ? -18.185 7.921 18.479 1.00 77.62 105 GLU A O 1
ATOM 820 N N . ARG A 1 106 ? -18.883 7.059 20.436 1.00 80.25 106 ARG A N 1
ATOM 821 C CA . ARG A 1 106 ? -19.124 5.701 19.942 1.00 80.25 106 ARG A CA 1
ATOM 822 C C . ARG A 1 106 ? -20.446 5.157 20.455 1.00 80.25 106 ARG A C 1
ATOM 824 O O . ARG A 1 106 ? -20.894 5.503 21.543 1.00 80.25 106 ARG A O 1
ATOM 831 N N . THR A 1 107 ? -21.000 4.221 19.708 1.00 85.19 107 THR A N 1
ATOM 832 C CA . THR A 1 107 ? -22.132 3.391 20.116 1.00 85.19 107 THR A CA 1
ATOM 833 C C . THR A 1 107 ? -21.812 1.941 19.780 1.00 85.19 107 THR A C 1
ATOM 835 O O . THR A 1 107 ? -21.096 1.667 18.815 1.00 85.19 107 THR A O 1
ATOM 838 N N . TYR A 1 108 ? -22.267 1.002 20.602 1.00 84.94 108 TYR A N 1
ATOM 839 C CA . TYR A 1 108 ? -22.041 -0.414 20.363 1.00 84.94 108 TYR A CA 1
ATOM 840 C C . TYR A 1 108 ? -23.210 -1.258 20.865 1.00 84.94 108 TYR A C 1
ATOM 842 O O . TYR A 1 108 ? -23.862 -0.925 21.849 1.00 84.94 108 TYR A O 1
ATOM 850 N N . PHE A 1 109 ? -23.430 -2.377 20.189 1.00 82.75 109 PHE A N 1
ATOM 851 C CA . PHE A 1 109 ? -24.271 -3.480 20.620 1.00 82.75 109 PHE A CA 1
ATOM 852 C C . PHE A 1 109 ? -23.363 -4.680 20.857 1.00 82.75 109 PHE A C 1
ATOM 854 O O . PHE A 1 109 ? -22.486 -4.964 20.042 1.00 82.75 109 PHE A O 1
ATOM 861 N N . THR A 1 110 ? -23.557 -5.394 21.959 1.00 82.12 110 THR A N 1
ATOM 862 C CA . THR A 1 110 ? -22.805 -6.617 22.238 1.00 82.12 110 THR A CA 1
ATOM 863 C C . THR A 1 110 ? -23.764 -7.778 22.420 1.00 82.12 110 THR A C 1
ATOM 865 O O . THR A 1 110 ? -24.778 -7.669 23.103 1.00 82.12 110 THR A O 1
ATOM 868 N N . THR A 1 111 ? -23.433 -8.895 21.792 1.00 82.12 111 THR A N 1
ATOM 869 C CA . THR A 1 111 ? -24.005 -10.212 22.084 1.00 82.12 111 THR A CA 1
ATOM 870 C C . THR A 1 111 ? -22.981 -11.015 22.891 1.00 82.12 111 THR A C 1
ATOM 872 O O . THR A 1 111 ? -21.918 -10.488 23.223 1.00 82.12 111 THR A O 1
ATOM 875 N N . LYS A 1 112 ? -23.264 -12.290 23.197 1.00 77.00 112 LYS A N 1
ATOM 876 C CA . LYS A 1 112 ? -22.311 -13.163 23.910 1.00 77.00 112 LYS A CA 1
ATOM 877 C C . LYS A 1 112 ? -20.967 -13.309 23.179 1.00 77.00 112 LYS A C 1
ATOM 879 O O . LYS A 1 112 ? -19.939 -13.364 23.840 1.00 77.00 112 LYS A O 1
ATOM 884 N N . ASN A 1 113 ? -20.978 -13.324 21.840 1.00 78.19 113 ASN A N 1
ATOM 885 C CA . ASN A 1 113 ? -19.802 -13.681 21.030 1.00 78.19 113 ASN A CA 1
ATOM 886 C C . ASN A 1 113 ? -19.404 -12.621 19.992 1.00 78.19 113 ASN A C 1
ATOM 888 O O . ASN A 1 113 ? -18.406 -12.802 19.303 1.00 78.19 113 ASN A O 1
ATOM 892 N N . ILE A 1 114 ? -20.199 -11.563 19.799 1.00 78.69 114 ILE A N 1
ATOM 893 C CA . ILE A 1 114 ? -19.970 -10.549 18.758 1.00 78.69 114 ILE A CA 1
ATOM 894 C C . ILE A 1 114 ? -20.308 -9.163 19.302 1.00 78.69 114 ILE A C 1
ATOM 896 O O . ILE A 1 114 ? -21.397 -8.954 19.839 1.00 78.69 114 ILE A O 1
ATOM 900 N N . ILE A 1 115 ? -19.409 -8.210 19.077 1.00 83.12 115 ILE A N 1
ATOM 901 C CA . ILE A 1 115 ? -19.648 -6.776 19.190 1.00 83.12 115 ILE A CA 1
ATOM 902 C C . ILE A 1 115 ? -19.924 -6.172 17.809 1.00 83.12 115 ILE A C 1
ATOM 904 O O . ILE A 1 115 ? -19.196 -6.409 16.844 1.00 83.12 115 ILE A O 1
ATOM 908 N N . ALA A 1 116 ? -20.954 -5.337 17.736 1.00 81.75 116 ALA A N 1
ATOM 909 C CA . ALA A 1 116 ? -21.193 -4.395 16.658 1.00 81.75 116 ALA A CA 1
ATOM 910 C C . ALA A 1 116 ? -20.944 -2.986 17.198 1.00 81.75 116 ALA A C 1
ATOM 912 O O . ALA A 1 116 ? -21.517 -2.609 18.211 1.00 81.75 116 ALA A O 1
ATOM 913 N N . MET A 1 117 ? -20.108 -2.190 16.545 1.00 81.56 117 MET A N 1
ATOM 914 C CA . MET A 1 117 ? -19.742 -0.855 17.011 1.00 81.56 117 MET A CA 1
ATOM 915 C C . MET A 1 117 ? -19.785 0.148 15.865 1.00 81.56 117 MET A C 1
ATOM 917 O O . MET A 1 117 ? -19.350 -0.157 14.755 1.00 81.56 117 MET A O 1
ATOM 921 N N . SER A 1 118 ? -20.252 1.355 16.163 1.00 81.06 118 SER A N 1
ATOM 922 C CA . SER A 1 118 ? -20.162 2.527 15.302 1.00 81.06 118 SER A CA 1
ATOM 923 C C . SER A 1 118 ? -19.402 3.645 16.007 1.00 81.06 118 SER A C 1
ATOM 925 O O . SER A 1 118 ? -19.535 3.858 17.216 1.00 81.06 118 SER A O 1
ATOM 927 N N . TRP A 1 119 ? -18.564 4.335 15.245 1.00 79.75 119 TRP A N 1
ATOM 928 C CA . TRP A 1 119 ? -17.726 5.425 15.719 1.00 79.75 119 TRP A CA 1
ATOM 929 C C . TRP A 1 119 ? -17.497 6.449 14.609 1.00 79.75 119 TRP A C 1
ATOM 931 O O . TRP A 1 119 ? -17.313 6.077 13.446 1.00 79.75 119 TRP A O 1
ATOM 941 N N . ILE A 1 120 ? -17.472 7.733 14.971 1.00 73.12 120 ILE A N 1
ATOM 942 C CA . ILE A 1 120 ? -17.305 8.840 14.024 1.00 73.12 120 ILE A CA 1
ATOM 943 C C . ILE A 1 120 ? -16.001 9.584 14.316 1.00 73.12 120 ILE A C 1
ATOM 945 O O . ILE A 1 120 ? -15.803 10.125 15.400 1.00 73.12 120 ILE A O 1
ATOM 949 N N . ASP A 1 121 ? -15.119 9.657 13.316 1.00 67.56 121 ASP A N 1
ATOM 950 C CA . ASP A 1 121 ? -13.925 10.522 13.332 1.00 67.56 121 ASP A CA 1
ATOM 951 C C . ASP A 1 121 ? -13.933 11.470 12.139 1.00 67.56 121 ASP A C 1
ATOM 953 O O . ASP A 1 121 ? -14.687 12.438 12.120 1.00 67.56 121 ASP A O 1
ATOM 957 N N . LYS A 1 122 ? -13.138 11.186 11.104 1.00 63.97 122 LYS A N 1
ATOM 958 C CA . LYS A 1 122 ? -13.241 11.874 9.807 1.00 63.97 122 LYS A CA 1
ATOM 959 C C . LYS A 1 122 ? -14.379 11.316 8.948 1.00 63.97 122 LYS A C 1
ATOM 961 O O . LYS A 1 122 ? -14.755 11.932 7.959 1.00 63.97 122 LYS A O 1
ATOM 966 N N . ARG A 1 123 ? -14.855 10.116 9.283 1.00 62.75 123 ARG A N 1
ATOM 967 C CA . ARG A 1 123 ? -15.921 9.371 8.609 1.00 62.75 123 ARG A CA 1
ATOM 968 C C . ARG A 1 123 ? -16.575 8.413 9.597 1.00 62.75 123 ARG A C 1
ATOM 970 O O . ARG A 1 123 ? -15.935 8.049 10.586 1.00 62.75 123 ARG A O 1
ATOM 977 N N . ASP A 1 124 ? -17.768 7.952 9.254 1.00 67.81 124 ASP A N 1
ATOM 978 C CA . ASP A 1 124 ? -18.465 6.903 9.991 1.00 67.81 124 ASP A CA 1
ATOM 979 C C . ASP A 1 124 ? -17.753 5.562 9.794 1.00 67.81 124 ASP A C 1
ATOM 981 O O . ASP A 1 124 ? -17.444 5.135 8.670 1.00 67.81 124 ASP A O 1
ATOM 985 N N . VAL A 1 125 ? -17.465 4.893 10.904 1.00 71.94 125 VAL A N 1
ATOM 986 C CA . VAL A 1 125 ? -16.812 3.590 10.942 1.00 71.94 125 VAL A CA 1
ATOM 987 C C . VAL A 1 125 ? -17.714 2.624 11.689 1.00 71.94 125 VAL A C 1
ATOM 989 O O . VAL A 1 125 ? -17.841 2.711 12.902 1.00 71.94 125 VAL A O 1
ATOM 992 N N . ASN A 1 126 ? -18.268 1.660 10.953 1.00 76.00 126 ASN A N 1
ATOM 993 C CA . ASN A 1 126 ? -19.012 0.541 11.523 1.00 76.00 126 ASN A CA 1
ATOM 994 C C . ASN A 1 126 ? -18.153 -0.724 11.468 1.00 76.00 126 ASN A C 1
ATOM 996 O O . ASN A 1 126 ? -17.599 -1.057 10.409 1.00 76.00 126 ASN A O 1
ATOM 1000 N N . LEU A 1 127 ? -18.067 -1.425 12.592 1.00 73.56 127 LEU A N 1
ATOM 1001 C CA . LEU A 1 127 ? -17.247 -2.612 12.789 1.00 73.56 127 LEU A CA 1
ATOM 1002 C C . LEU A 1 127 ? -18.067 -3.718 13.459 1.00 73.56 127 LEU A C 1
ATOM 1004 O O . LEU A 1 127 ? -18.833 -3.458 14.380 1.00 73.56 127 LEU A O 1
ATOM 1008 N N . LEU A 1 128 ? -17.872 -4.948 12.990 1.00 73.44 128 LEU A N 1
ATOM 1009 C CA . LEU A 1 128 ? -18.305 -6.172 13.656 1.00 73.44 128 LEU A CA 1
ATOM 1010 C C . LEU A 1 128 ? -17.056 -6.947 14.051 1.00 73.44 128 LEU A C 1
ATOM 1012 O O . LEU A 1 128 ? -16.116 -7.040 13.260 1.00 73.44 128 LEU A O 1
ATOM 1016 N N . SER A 1 129 ? -17.036 -7.482 15.262 1.00 72.31 129 SER A N 1
ATOM 1017 C CA . SER A 1 129 ? -15.904 -8.249 15.763 1.00 72.31 129 SER A CA 1
ATOM 1018 C C . SER A 1 129 ? -16.366 -9.291 16.769 1.00 72.31 129 SER A C 1
ATOM 1020 O O . SER A 1 129 ? -17.196 -8.989 17.612 1.00 72.31 129 SER A O 1
ATOM 1022 N N . SER A 1 130 ? -15.779 -10.483 16.736 1.00 71.12 130 SER A N 1
ATOM 1023 C CA . SER A 1 130 ? -15.958 -11.516 17.766 1.00 71.12 130 SER A CA 1
ATOM 1024 C C . SER A 1 130 ? -14.836 -11.566 18.808 1.00 71.12 130 SER A C 1
ATOM 1026 O O . SER A 1 130 ? -14.953 -12.268 19.803 1.00 71.12 130 SER A O 1
ATOM 1028 N N . VAL A 1 131 ? -13.745 -10.831 18.579 1.00 69.62 131 VAL A N 1
ATOM 1029 C CA . VAL A 1 131 ? -12.511 -10.883 19.386 1.00 69.62 131 VAL A CA 1
ATOM 1030 C C . VAL A 1 131 ? -12.350 -9.682 20.316 1.00 69.62 131 VAL A C 1
ATOM 1032 O O . VAL A 1 131 ? -11.915 -9.822 21.453 1.00 69.62 131 VAL A O 1
ATOM 1035 N N . HIS A 1 132 ? -12.722 -8.494 19.849 1.00 75.94 132 HIS A N 1
ATOM 1036 C CA . HIS A 1 132 ? -12.517 -7.249 20.584 1.00 75.94 132 HIS A CA 1
ATOM 1037 C C . HIS A 1 132 ? -13.633 -6.938 21.578 1.00 75.94 132 HIS A C 1
ATOM 1039 O O . HIS A 1 132 ? -14.802 -7.271 21.362 1.00 75.94 132 HIS A O 1
ATOM 1045 N N . ARG A 1 133 ? -13.279 -6.175 22.615 1.00 78.44 133 ARG A N 1
ATOM 1046 C CA . ARG A 1 133 ? -14.219 -5.571 23.565 1.00 78.44 133 ARG A CA 1
ATOM 1047 C C . ARG A 1 133 ? -14.520 -4.113 23.182 1.00 78.44 133 ARG A C 1
ATOM 1049 O O . ARG A 1 133 ? -13.738 -3.489 22.460 1.00 78.44 133 ARG A O 1
ATOM 1056 N N . PRO A 1 134 ? -15.625 -3.516 23.672 1.00 77.75 134 PRO A N 1
ATOM 1057 C CA . PRO A 1 134 ? -15.916 -2.093 23.490 1.00 77.75 134 PRO A CA 1
ATOM 1058 C C . PRO A 1 134 ? -15.011 -1.233 24.386 1.00 77.75 134 PRO A C 1
ATOM 1060 O O . PRO A 1 134 ? -15.483 -0.459 25.215 1.00 77.75 134 PRO A O 1
ATOM 1063 N N . ILE A 1 135 ? -13.691 -1.319 24.241 1.00 81.38 135 ILE A N 1
ATOM 1064 C CA . ILE A 1 135 ? -12.719 -0.564 25.046 1.00 81.38 135 ILE A CA 1
ATOM 1065 C C . ILE A 1 135 ? -12.140 0.569 24.194 1.00 81.38 135 ILE A C 1
ATOM 1067 O O . ILE A 1 135 ? -11.938 0.400 22.991 1.00 81.38 135 ILE A O 1
ATOM 1071 N N . MET A 1 136 ? -11.975 1.756 24.786 1.00 81.06 136 MET A N 1
ATOM 1072 C CA . MET A 1 136 ? -11.228 2.851 24.159 1.00 81.06 136 MET A CA 1
ATOM 1073 C C . MET A 1 136 ? -9.764 2.716 24.548 1.00 81.06 136 MET A C 1
ATOM 1075 O O . MET A 1 136 ? -9.449 2.509 25.714 1.00 81.06 136 MET A O 1
ATOM 1079 N N . GLN A 1 137 ? -8.887 2.853 23.568 1.00 78.19 137 GLN A N 1
ATOM 1080 C CA . GLN A 1 137 ? -7.450 2.892 23.750 1.00 78.19 137 GLN A CA 1
ATOM 1081 C C . GLN A 1 137 ? -6.905 4.194 23.184 1.00 78.19 137 GLN A C 1
ATOM 1083 O O . GLN A 1 137 ? -7.236 4.619 22.070 1.00 78.19 137 GLN A O 1
ATOM 1088 N N . THR A 1 138 ? -6.025 4.812 23.953 1.00 75.81 138 THR A N 1
ATOM 1089 C CA . THR A 1 138 ? -5.306 6.001 23.534 1.00 75.81 138 THR A CA 1
ATOM 1090 C C . THR A 1 138 ? -4.325 5.628 22.435 1.00 75.81 138 THR A C 1
ATOM 1092 O O . THR A 1 138 ? -3.431 4.801 22.613 1.00 75.81 138 THR A O 1
ATOM 1095 N N . SER A 1 139 ? -4.506 6.206 21.250 1.00 64.31 139 SER A N 1
ATOM 1096 C CA . SER A 1 139 ? -3.613 5.902 20.142 1.00 64.31 139 SER A CA 1
ATOM 1097 C C . SER A 1 139 ? -2.279 6.617 20.286 1.00 64.31 139 SER A C 1
ATOM 1099 O O . SER A 1 139 ? -2.255 7.807 20.577 1.00 64.31 139 SER A O 1
ATOM 1101 N N . LYS A 1 140 ? -1.179 5.935 19.940 1.00 57.25 140 LYS A N 1
ATOM 1102 C CA . LYS A 1 140 ? 0.167 6.531 19.788 1.00 57.25 140 LYS A CA 1
ATOM 1103 C C . LYS A 1 140 ? 0.269 7.527 18.610 1.00 57.25 140 LYS A C 1
ATOM 1105 O O . LYS A 1 140 ? 1.354 7.813 18.117 1.00 57.25 140 LYS A O 1
ATOM 1110 N N . SER A 1 141 ? -0.866 7.969 18.066 1.00 47.41 141 SER A N 1
ATOM 1111 C CA . SER A 1 141 ? -0.959 8.798 16.867 1.00 47.41 141 SER A CA 1
ATOM 1112 C C . SER A 1 141 ? -1.220 10.239 17.296 1.00 47.41 141 SER A C 1
ATOM 1114 O O . SER A 1 141 ? -2.249 10.523 17.905 1.00 47.41 141 SER A O 1
ATOM 1116 N N . TYR A 1 142 ? -0.286 11.126 16.963 1.00 42.75 142 TYR A N 1
ATOM 1117 C CA . TYR A 1 142 ? -0.346 12.549 17.280 1.00 42.75 142 TYR A CA 1
ATOM 1118 C C . TYR A 1 142 ? -1.200 13.292 16.248 1.00 42.75 142 TYR A C 1
ATOM 1120 O O . TYR A 1 142 ? -0.989 13.156 15.036 1.00 42.75 142 TYR A O 1
ATOM 1128 N N . ASP A 1 143 ? -2.159 14.090 16.721 1.00 40.28 143 ASP A N 1
ATOM 1129 C CA . ASP A 1 143 ? -2.764 15.140 15.900 1.00 40.28 143 ASP A CA 1
ATOM 1130 C C . ASP A 1 143 ? -1.705 16.208 15.541 1.00 40.28 143 ASP A C 1
ATOM 1132 O O . ASP A 1 143 ? -0.655 16.287 16.178 1.00 40.28 143 ASP A O 1
ATOM 1136 N N . TYR A 1 144 ? -1.978 17.096 14.580 1.00 42.06 144 TYR A N 1
ATOM 1137 C CA . TYR A 1 144 ? -1.119 18.275 14.320 1.00 42.06 144 TYR A CA 1
ATOM 1138 C C . TYR A 1 144 ? -1.010 19.216 15.541 1.00 42.06 144 TYR A C 1
ATOM 1140 O O . TYR A 1 144 ? -0.187 20.124 15.546 1.00 42.06 144 TYR A O 1
ATOM 1148 N N . LYS A 1 145 ? -1.844 18.986 16.566 1.00 51.62 145 LYS A N 1
ATOM 1149 C CA . LYS A 1 145 ? -1.864 19.655 17.876 1.00 51.62 145 LYS A CA 1
ATOM 1150 C C . LYS A 1 145 ? -1.275 18.807 19.017 1.00 51.62 145 LYS A C 1
ATOM 1152 O O . LYS A 1 145 ? -1.564 19.098 20.170 1.00 51.62 145 LYS A O 1
ATOM 1157 N N . GLU A 1 146 ? -0.584 17.706 18.710 1.00 53.38 146 GLU A N 1
ATOM 1158 C CA . GLU A 1 146 ? 0.020 16.774 19.685 1.00 53.38 146 GLU A CA 1
ATOM 1159 C C . GLU A 1 146 ? -0.946 16.141 20.705 1.00 53.38 146 GLU A C 1
ATOM 1161 O O . GLU A 1 146 ? -0.527 15.518 21.676 1.00 53.38 146 GLU A O 1
ATOM 1166 N N . LYS A 1 147 ? -2.261 16.228 20.477 1.00 56.69 147 LYS A N 1
ATOM 1167 C CA . LYS A 1 147 ? -3.241 15.557 21.333 1.00 56.69 147 LYS A CA 1
ATOM 1168 C C . LYS A 1 147 ? -3.332 14.077 20.991 1.00 56.69 147 LYS A C 1
ATOM 1170 O O . LYS A 1 147 ? -3.494 13.705 19.826 1.00 56.69 147 LYS A O 1
ATOM 1175 N N . ASN A 1 148 ? -3.295 13.255 22.032 1.00 62.25 148 ASN A N 1
ATOM 1176 C CA . ASN A 1 148 ? -3.619 11.845 21.939 1.00 62.25 148 ASN A CA 1
ATOM 1177 C C . ASN A 1 148 ? -5.098 11.673 21.571 1.00 62.25 148 ASN A C 1
ATOM 1179 O O . ASN A 1 148 ? -5.975 12.312 22.152 1.00 62.25 148 ASN A O 1
ATOM 1183 N N . ILE A 1 149 ? -5.371 10.817 20.585 1.00 69.44 149 ILE A N 1
ATOM 1184 C CA . ILE A 1 149 ? -6.737 10.510 20.149 1.00 69.44 149 ILE A CA 1
ATOM 1185 C C . ILE A 1 149 ? -7.121 9.136 20.686 1.00 69.44 149 ILE A C 1
ATOM 1187 O O . ILE A 1 149 ? -6.502 8.136 20.303 1.00 69.44 149 ILE A O 1
ATOM 1191 N N . ASP A 1 150 ? -8.169 9.087 21.503 1.00 74.25 150 ASP A N 1
ATOM 1192 C CA . ASP A 1 150 ? -8.768 7.835 21.956 1.00 74.25 150 ASP A CA 1
ATOM 1193 C C . ASP A 1 150 ? -9.574 7.199 20.835 1.00 74.25 150 ASP A C 1
ATOM 1195 O O . ASP A 1 150 ? -10.415 7.839 20.193 1.00 74.25 150 ASP A O 1
ATOM 1199 N N . LYS A 1 151 ? -9.307 5.920 20.580 1.00 74.81 151 LYS A N 1
ATOM 1200 C CA . LYS A 1 151 ? -10.003 5.141 19.558 1.00 74.81 151 LYS A CA 1
ATOM 1201 C C . LYS A 1 151 ? -10.362 3.766 20.085 1.00 74.81 151 LYS A C 1
ATOM 1203 O O . LYS A 1 151 ? -9.651 3.248 20.937 1.00 74.81 151 LYS A O 1
ATOM 1208 N N . PRO A 1 152 ? -11.422 3.139 19.563 1.00 80.06 152 PRO A N 1
ATOM 1209 C CA . PRO A 1 152 ? -11.741 1.787 19.976 1.00 80.06 152 PRO A CA 1
ATOM 1210 C C . PRO A 1 152 ? -10.585 0.822 19.705 1.00 80.06 152 PRO A C 1
ATOM 1212 O O . PRO A 1 152 ? -9.959 0.905 18.646 1.00 80.06 152 PRO A O 1
ATOM 1215 N N . GLU A 1 153 ? -10.357 -0.115 20.620 1.00 79.25 153 GLU A N 1
ATOM 1216 C CA . GLU A 1 153 ? -9.334 -1.161 20.500 1.00 79.25 153 GLU A CA 1
ATOM 1217 C C . GLU A 1 153 ? -9.439 -1.891 19.159 1.00 79.25 153 GLU A C 1
ATOM 1219 O O . GLU A 1 153 ? -8.467 -1.953 18.423 1.00 79.25 153 GLU A O 1
ATOM 1224 N N . ALA A 1 154 ? -10.644 -2.295 18.748 1.00 73.25 154 ALA A N 1
ATOM 1225 C CA . ALA A 1 154 ? -10.855 -2.947 17.454 1.00 73.25 154 ALA A CA 1
ATOM 1226 C C . ALA A 1 154 ? -10.392 -2.114 16.248 1.00 73.25 154 ALA A C 1
ATOM 1228 O O . ALA A 1 154 ? -9.972 -2.652 15.228 1.00 73.25 154 ALA A O 1
ATOM 1229 N N . VAL A 1 155 ? -10.479 -0.783 16.338 1.00 73.50 155 VAL A N 1
ATOM 1230 C CA . VAL A 1 155 ? -9.984 0.121 15.291 1.00 73.50 155 VAL A CA 1
ATOM 1231 C C . VAL A 1 155 ? -8.468 0.262 15.388 1.00 73.50 155 VAL A C 1
ATOM 1233 O O . VAL A 1 155 ? -7.804 0.388 14.359 1.00 73.50 155 VAL A O 1
ATOM 1236 N N . MET A 1 156 ? -7.910 0.292 16.596 1.00 71.94 156 MET A N 1
ATOM 1237 C CA . MET A 1 156 ? -6.465 0.308 16.815 1.00 71.94 156 MET A CA 1
ATOM 1238 C C . MET A 1 156 ? -5.824 -0.960 16.264 1.00 71.94 156 MET A C 1
ATOM 1240 O O . MET A 1 156 ? -4.977 -0.859 15.382 1.00 71.94 156 MET A O 1
ATOM 1244 N N . ASP A 1 157 ? -6.322 -2.111 16.684 1.00 68.62 157 ASP A N 1
ATOM 1245 C CA . ASP A 1 157 ? -5.845 -3.432 16.303 1.00 68.62 157 ASP A CA 1
ATOM 1246 C C . ASP A 1 157 ? -5.975 -3.668 14.793 1.00 68.62 157 ASP A C 1
ATOM 1248 O O . ASP A 1 157 ? -5.023 -4.050 14.117 1.00 68.62 157 ASP A O 1
ATOM 1252 N N . TYR A 1 158 ? -7.099 -3.252 14.199 1.00 69.19 158 TYR A N 1
ATOM 1253 C CA . TYR A 1 158 ? -7.259 -3.239 12.745 1.00 69.19 158 TYR A CA 1
ATOM 1254 C C . TYR A 1 158 ? -6.196 -2.399 12.021 1.00 69.19 158 TYR A C 1
ATOM 1256 O O . TYR A 1 158 ? -5.699 -2.795 10.970 1.00 69.19 158 TYR A O 1
ATOM 1264 N N . ASN A 1 159 ? -5.855 -1.215 12.541 1.00 67.31 159 ASN A N 1
ATOM 1265 C CA . ASN A 1 159 ? -4.825 -0.378 11.919 1.00 67.31 159 ASN A CA 1
ATOM 1266 C C . ASN A 1 159 ? -3.414 -0.952 12.108 1.00 67.31 159 ASN A C 1
ATOM 1268 O O . ASN A 1 159 ? -2.537 -0.606 11.318 1.00 67.31 159 ASN A O 1
ATOM 1272 N N . ILE A 1 160 ? -3.212 -1.771 13.144 1.00 64.81 160 ILE A N 1
ATOM 1273 C CA . ILE A 1 160 ? -1.943 -2.428 13.459 1.00 64.81 160 ILE A CA 1
ATOM 1274 C C . ILE A 1 160 ? -1.745 -3.666 12.581 1.00 64.81 160 ILE A C 1
ATOM 1276 O O . ILE A 1 160 ? -0.704 -3.816 11.954 1.00 64.81 160 ILE A O 1
ATOM 1280 N N . ASN A 1 161 ? -2.752 -4.518 12.440 1.00 67.06 161 ASN A N 1
ATOM 1281 C CA . ASN A 1 161 ? -2.539 -5.819 11.801 1.00 67.06 161 ASN A CA 1
ATOM 1282 C C . ASN A 1 161 ? -2.887 -5.844 10.312 1.00 67.06 161 ASN A C 1
ATOM 1284 O O . ASN A 1 161 ? -2.489 -6.767 9.604 1.00 67.06 161 ASN A O 1
ATOM 1288 N N . MET A 1 162 ? -3.608 -4.840 9.802 1.00 72.25 162 MET A N 1
ATOM 1289 C CA . MET A 1 162 ? -3.963 -4.824 8.387 1.00 72.25 162 MET A CA 1
ATOM 1290 C C . MET A 1 162 ? -2.784 -4.406 7.505 1.00 72.25 162 MET A C 1
ATOM 1292 O O . MET A 1 162 ? -2.238 -3.306 7.645 1.00 72.25 162 MET A O 1
ATOM 1296 N N . ARG A 1 163 ? -2.472 -5.244 6.511 1.00 80.31 163 ARG A N 1
ATOM 1297 C CA . ARG A 1 163 ? -1.489 -4.923 5.473 1.00 80.31 163 ARG A CA 1
ATOM 1298 C C . ARG A 1 163 ? -1.981 -3.767 4.610 1.00 80.31 163 ARG A C 1
ATOM 1300 O O . ARG A 1 163 ? -3.143 -3.732 4.197 1.00 80.31 163 ARG A O 1
ATOM 1307 N N . GLN A 1 164 ? -1.090 -2.836 4.291 1.00 81.25 164 GLN A N 1
ATOM 1308 C CA . GLN A 1 164 ? -1.395 -1.700 3.430 1.00 81.25 164 GLN A CA 1
ATOM 1309 C C . GLN A 1 164 ? -0.419 -1.670 2.250 1.00 81.25 164 GLN A C 1
ATOM 1311 O O . GLN A 1 164 ? 0.790 -1.783 2.421 1.00 81.25 164 GLN A O 1
ATOM 1316 N N . ILE A 1 165 ? -0.951 -1.531 1.042 1.00 86.12 165 ILE A N 1
ATOM 1317 C CA . ILE A 1 165 ? -0.189 -1.357 -0.193 1.00 86.12 165 ILE A CA 1
ATOM 1318 C C . ILE A 1 165 ? -0.489 0.045 -0.706 1.00 86.12 165 ILE A C 1
ATOM 1320 O O . ILE A 1 165 ? -1.654 0.416 -0.838 1.00 86.12 165 ILE A O 1
ATOM 1324 N N . LEU A 1 166 ? 0.543 0.823 -0.997 1.00 87.19 166 LEU A N 1
ATOM 1325 C CA . LEU A 1 166 ? 0.430 2.071 -1.733 1.00 87.19 166 LEU A CA 1
ATOM 1326 C C . LEU A 1 166 ? 1.057 1.876 -3.110 1.00 87.19 166 LEU A C 1
ATOM 1328 O O . LEU A 1 166 ? 2.267 1.720 -3.221 1.00 87.19 166 LEU A O 1
ATOM 1332 N N . LEU A 1 167 ? 0.229 1.926 -4.141 1.00 86.69 167 LEU A N 1
ATOM 1333 C CA . LEU A 1 167 ? 0.628 1.870 -5.535 1.00 86.69 167 LEU A CA 1
ATOM 1334 C C . LEU A 1 167 ? 0.873 3.282 -6.076 1.00 86.69 167 LEU A C 1
ATOM 1336 O O . LEU A 1 167 ? -0.027 4.117 -6.029 1.00 86.69 167 LEU A O 1
ATOM 1340 N N . ILE A 1 168 ? 2.049 3.537 -6.635 1.00 85.94 168 ILE A N 1
ATOM 1341 C CA . ILE A 1 168 ? 2.390 4.768 -7.354 1.00 85.94 168 ILE A CA 1
ATOM 1342 C C . ILE A 1 168 ? 2.631 4.392 -8.816 1.00 85.94 168 ILE A C 1
ATOM 1344 O O . ILE A 1 168 ? 3.493 3.565 -9.101 1.00 85.94 168 ILE A O 1
ATOM 1348 N N . THR A 1 169 ? 1.858 4.967 -9.735 1.00 83.31 169 THR A N 1
ATOM 1349 C CA . THR A 1 169 ? 1.934 4.654 -11.171 1.00 83.31 169 THR A CA 1
ATOM 1350 C C . THR A 1 169 ? 1.469 5.838 -12.015 1.00 83.31 169 THR A C 1
ATOM 1352 O O . THR A 1 169 ? 0.636 6.621 -11.566 1.00 83.31 169 THR A O 1
ATOM 1355 N N . ASP A 1 170 ? 1.971 5.976 -13.237 1.00 77.19 170 ASP A N 1
ATOM 1356 C CA . ASP A 1 170 ? 1.433 6.875 -14.268 1.00 77.19 170 ASP A CA 1
ATOM 1357 C C . ASP A 1 170 ? 0.400 6.190 -15.177 1.00 77.19 170 ASP A C 1
ATOM 1359 O O . ASP A 1 170 ? -0.055 6.801 -16.134 1.00 77.19 170 ASP A O 1
ATOM 1363 N N . GLY A 1 171 ? -0.036 4.970 -14.835 1.00 64.88 171 GLY A N 1
ATOM 1364 C CA . GLY A 1 171 ? -1.313 4.398 -15.255 1.00 64.88 171 GLY A CA 1
ATOM 1365 C C . GLY A 1 171 ? -1.340 3.513 -16.498 1.00 64.88 171 GLY A C 1
ATOM 1366 O O . GLY A 1 171 ? -2.430 3.089 -16.878 1.00 64.88 171 GLY A O 1
ATOM 1367 N N . GLU A 1 172 ? -0.210 3.166 -17.097 1.00 66.19 172 GLU A N 1
ATOM 1368 C CA . GLU A 1 172 ? -0.187 2.263 -18.255 1.00 66.19 172 GLU A CA 1
ATOM 1369 C C . GLU A 1 172 ? -0.092 0.794 -17.826 1.00 66.19 172 GLU A C 1
ATOM 1371 O O . GLU A 1 172 ? 0.986 0.214 -17.780 1.00 66.19 172 GLU A O 1
ATOM 1376 N N . VAL A 1 173 ? -1.232 0.175 -17.495 1.00 71.56 173 VAL A N 1
ATOM 1377 C CA . VAL A 1 173 ? -1.328 -1.267 -17.198 1.00 71.56 173 VAL A CA 1
ATOM 1378 C C . VAL A 1 173 ? -2.315 -1.919 -18.159 1.00 71.56 173 VAL A C 1
ATOM 1380 O O . VAL A 1 173 ? -3.455 -1.477 -18.265 1.00 71.56 173 VA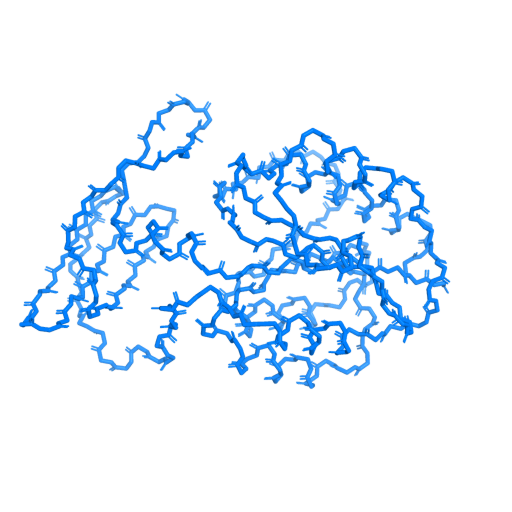L A O 1
ATOM 1383 N N . TRP A 1 174 ? -1.896 -3.004 -18.808 1.00 74.44 174 TRP A N 1
ATOM 1384 C CA . TRP A 1 174 ? -2.712 -3.768 -19.757 1.00 74.44 174 TRP A CA 1
ATOM 1385 C C . TRP A 1 174 ? -3.640 -4.786 -19.064 1.00 74.44 174 TRP A C 1
ATOM 1387 O O . TRP A 1 174 ? -4.765 -4.987 -19.506 1.00 74.44 174 TRP A O 1
ATOM 1397 N N . ASN A 1 175 ? -3.239 -5.335 -17.909 1.00 79.56 175 ASN A N 1
ATOM 1398 C CA . ASN A 1 175 ? -4.000 -6.338 -17.141 1.00 79.56 175 ASN A CA 1
ATOM 1399 C C . ASN A 1 175 ? -4.849 -5.755 -16.010 1.00 79.56 175 ASN A C 1
ATOM 1401 O O . ASN A 1 175 ? -4.748 -6.177 -14.855 1.00 79.56 175 ASN A O 1
ATOM 1405 N N . VAL A 1 176 ? -5.681 -4.758 -16.305 1.00 82.50 176 VAL A N 1
ATOM 1406 C CA . VAL A 1 176 ? -6.473 -4.090 -15.260 1.00 82.50 176 VAL A CA 1
ATOM 1407 C C . VAL A 1 176 ? -7.410 -5.080 -14.557 1.00 82.50 176 VAL A C 1
ATOM 1409 O O . VAL A 1 176 ? -7.372 -5.176 -13.331 1.00 82.50 176 VAL A O 1
ATOM 1412 N N . ASP A 1 177 ? -8.200 -5.860 -15.296 1.00 86.19 177 ASP A N 1
ATOM 1413 C CA . ASP A 1 177 ? -9.243 -6.720 -14.714 1.00 86.19 177 ASP A CA 1
ATOM 1414 C C . ASP A 1 177 ? -8.688 -7.832 -13.817 1.00 86.19 177 ASP A C 1
ATOM 1416 O O . ASP A 1 177 ? -9.215 -8.078 -12.728 1.00 86.19 177 ASP A O 1
ATOM 1420 N N . GLU A 1 178 ? -7.580 -8.459 -14.214 1.00 88.56 178 GLU A N 1
ATOM 1421 C CA . GLU A 1 178 ? -6.914 -9.486 -13.407 1.00 88.56 178 GLU A CA 1
ATOM 1422 C C . GLU A 1 178 ? -6.383 -8.917 -12.090 1.00 88.56 178 GLU A C 1
ATOM 1424 O O . GLU A 1 178 ?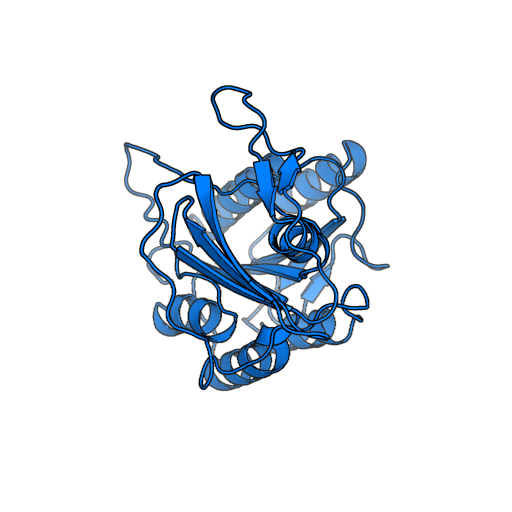 -6.545 -9.523 -11.024 1.00 88.56 178 GLU A O 1
ATOM 1429 N N . VAL A 1 179 ? -5.802 -7.716 -12.142 1.00 87.38 179 VAL A N 1
ATOM 1430 C CA . VAL A 1 179 ? -5.299 -7.011 -10.960 1.00 87.38 179 VAL A CA 1
ATOM 1431 C C . VAL A 1 179 ? -6.458 -6.632 -10.045 1.00 87.38 179 VAL A C 1
ATOM 1433 O O . VAL A 1 179 ? -6.379 -6.859 -8.836 1.00 87.38 179 VAL A O 1
ATOM 1436 N N . LEU A 1 180 ? -7.567 -6.125 -10.593 1.00 88.06 180 LEU A N 1
ATOM 1437 C CA . LEU A 1 180 ? -8.771 -5.825 -9.814 1.00 88.06 180 LEU A CA 1
ATOM 1438 C C . LEU A 1 180 ? -9.362 -7.081 -9.166 1.00 88.06 180 LEU A C 1
ATOM 1440 O O . LEU A 1 180 ? -9.744 -7.040 -7.992 1.00 88.06 180 LEU A O 1
ATOM 1444 N N . GLY A 1 181 ? -9.394 -8.202 -9.888 1.00 88.25 181 GLY A N 1
ATOM 1445 C CA . GLY A 1 181 ? -9.829 -9.495 -9.368 1.00 88.25 181 GLY A CA 1
ATOM 1446 C C . GLY A 1 181 ? -8.925 -10.006 -8.243 1.00 88.25 181 GLY A C 1
ATOM 1447 O O . GLY A 1 181 ? -9.413 -10.444 -7.197 1.00 88.25 181 GLY A O 1
ATOM 1448 N N . LEU A 1 182 ? -7.604 -9.910 -8.408 1.00 89.62 182 LEU A N 1
ATOM 1449 C CA . LEU A 1 182 ? -6.626 -10.307 -7.393 1.00 89.62 182 LEU A CA 1
ATOM 1450 C C . LEU A 1 182 ? -6.728 -9.446 -6.127 1.00 89.62 182 LEU A C 1
ATOM 1452 O O . LEU A 1 182 ? -6.808 -9.988 -5.020 1.00 89.62 182 LEU A O 1
ATOM 1456 N N . VAL A 1 183 ? -6.783 -8.123 -6.290 1.00 88.06 183 VAL A N 1
ATOM 1457 C CA . VAL A 1 183 ? -6.948 -7.165 -5.189 1.00 88.06 183 VAL A CA 1
ATOM 1458 C C . VAL A 1 183 ? -8.283 -7.390 -4.479 1.00 88.06 183 VAL A C 1
ATOM 1460 O O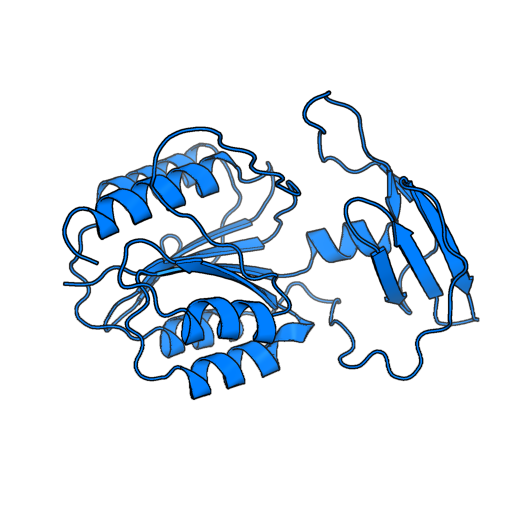 . VAL A 1 183 ? -8.340 -7.423 -3.251 1.00 88.06 183 VAL A O 1
ATOM 1463 N N . GLY A 1 184 ? -9.361 -7.602 -5.238 1.00 85.62 184 GLY A N 1
ATOM 1464 C CA . GLY A 1 184 ? -10.694 -7.856 -4.697 1.00 85.62 184 GLY A CA 1
ATOM 1465 C C . GLY A 1 184 ? -10.783 -9.145 -3.875 1.00 85.62 184 GLY A C 1
ATOM 1466 O O . GLY A 1 184 ? -11.517 -9.175 -2.882 1.00 85.62 184 GLY A O 1
ATOM 1467 N N . ARG A 1 185 ? -10.023 -10.189 -4.242 1.00 86.50 185 ARG A N 1
ATOM 1468 C CA . ARG A 1 185 ? -9.914 -11.437 -3.463 1.00 86.50 185 ARG A CA 1
ATOM 1469 C C . ARG A 1 185 ? -9.228 -11.212 -2.115 1.00 86.50 185 ARG A C 1
ATOM 1471 O O . ARG A 1 185 ? -9.733 -11.701 -1.111 1.00 86.50 185 ARG A O 1
ATOM 1478 N N . HIS A 1 186 ? -8.173 -10.400 -2.067 1.00 85.25 186 HIS A N 1
ATOM 1479 C CA . HIS A 1 186 ? -7.381 -10.140 -0.851 1.00 85.25 186 HIS A CA 1
ATOM 1480 C C . HIS A 1 186 ? -7.816 -8.892 -0.061 1.00 85.25 186 HIS A C 1
ATOM 1482 O O . HIS A 1 186 ? -7.190 -8.525 0.933 1.00 85.25 186 HIS A O 1
ATOM 1488 N N . ALA A 1 187 ? -8.923 -8.250 -0.447 1.00 78.88 187 ALA A N 1
ATOM 1489 C CA . ALA A 1 187 ? -9.438 -7.031 0.187 1.00 78.88 187 ALA A CA 1
ATOM 1490 C C . ALA A 1 187 ? -9.850 -7.202 1.666 1.00 78.88 187 ALA A C 1
ATOM 1492 O O . ALA A 1 187 ? -10.173 -6.222 2.351 1.00 78.88 187 ALA A O 1
ATOM 1493 N N . HIS A 1 188 ? -9.906 -8.446 2.148 1.00 73.19 188 HIS A N 1
ATOM 1494 C CA . HIS A 1 188 ? -10.207 -8.768 3.536 1.00 73.19 188 HIS A CA 1
ATOM 1495 C C . HIS A 1 188 ? -8.985 -8.626 4.458 1.00 73.19 188 HIS A C 1
ATOM 1497 O O . HIS A 1 188 ? -9.146 -8.229 5.610 1.00 73.19 188 HIS A O 1
ATOM 1503 N N . GLU A 1 189 ? -7.782 -8.854 3.934 1.00 74.81 189 GLU A N 1
ATOM 1504 C CA . GLU A 1 189 ? -6.509 -8.815 4.673 1.00 74.81 189 GLU A CA 1
ATOM 1505 C C . GLU A 1 189 ? -5.661 -7.591 4.322 1.00 74.81 189 GLU A C 1
ATOM 1507 O O . GLU A 1 189 ? -4.873 -7.109 5.134 1.00 74.81 189 GLU A O 1
ATOM 1512 N N . THR A 1 190 ? -5.821 -7.073 3.102 1.00 78.31 190 THR A N 1
ATOM 1513 C CA . THR A 1 190 ? -4.966 -6.016 2.565 1.00 78.31 190 THR A CA 1
ATOM 1514 C C . THR A 1 190 ? -5.783 -4.841 2.049 1.00 78.31 190 THR A C 1
ATOM 1516 O O . THR A 1 190 ? -6.737 -5.011 1.290 1.00 78.31 190 THR A O 1
ATOM 1519 N N . ARG A 1 191 ? -5.378 -3.625 2.422 1.00 80.19 191 ARG A N 1
ATOM 1520 C CA . ARG A 1 191 ? -5.866 -2.383 1.816 1.00 80.19 191 ARG A CA 1
ATOM 1521 C C . ARG A 1 191 ? -4.919 -1.905 0.740 1.00 80.19 191 ARG A C 1
ATOM 1523 O O . ARG A 1 191 ? -3.721 -1.828 0.983 1.00 80.19 191 ARG A O 1
ATOM 1530 N N . VAL A 1 192 ? -5.469 -1.506 -0.401 1.00 82.50 192 VAL A N 1
ATOM 1531 C CA . VAL A 1 192 ? -4.684 -0.905 -1.480 1.00 82.50 192 VAL A CA 1
ATOM 1532 C C . VAL A 1 192 ? -5.094 0.548 -1.673 1.00 82.50 192 VAL A C 1
ATOM 1534 O O . VAL A 1 192 ? -6.267 0.863 -1.875 1.00 82.50 192 VAL A O 1
ATOM 1537 N N . PHE A 1 193 ? -4.113 1.433 -1.589 1.00 83.38 193 PHE A N 1
ATOM 1538 C CA . PHE A 1 193 ? -4.187 2.832 -1.975 1.00 83.38 193 PHE A CA 1
ATOM 1539 C C . PHE A 1 193 ? -3.429 2.995 -3.282 1.00 83.38 193 PHE A C 1
ATOM 1541 O O . PHE A 1 193 ? -2.438 2.314 -3.511 1.00 83.38 193 PHE A O 1
ATOM 1548 N N . SER A 1 194 ? -3.876 3.900 -4.135 1.00 81.75 194 SER A N 1
ATOM 1549 C CA . SER A 1 194 ? -3.245 4.156 -5.424 1.00 81.75 194 SER A CA 1
ATOM 1550 C C . SER A 1 194 ? -3.109 5.655 -5.647 1.00 81.75 194 SER A C 1
ATOM 1552 O O . SER A 1 194 ? -4.000 6.437 -5.303 1.00 81.75 194 SER A O 1
ATOM 1554 N N . VAL A 1 195 ? -1.974 6.044 -6.214 1.00 82.62 195 VAL A N 1
ATOM 1555 C CA . VAL A 1 195 ? -1.618 7.406 -6.589 1.00 82.62 195 VAL A CA 1
ATOM 1556 C C . VAL A 1 195 ? -1.226 7.389 -8.059 1.00 82.62 195 VAL A C 1
ATOM 1558 O O . VAL A 1 195 ? -0.248 6.753 -8.445 1.00 82.62 195 VAL A O 1
ATOM 1561 N N . GLY A 1 196 ? -2.025 8.087 -8.862 1.00 81.69 196 GLY A N 1
ATOM 1562 C CA . GLY A 1 196 ? -1.707 8.395 -10.250 1.00 81.69 196 GLY A CA 1
ATOM 1563 C C . GLY A 1 196 ? -0.713 9.551 -10.320 1.00 81.69 196 GLY A C 1
ATOM 1564 O O . GLY A 1 196 ? -0.974 10.589 -9.709 1.00 81.69 196 GLY A O 1
ATOM 1565 N N . VAL A 1 197 ? 0.394 9.388 -11.039 1.00 78.94 197 VAL A N 1
ATOM 1566 C CA . VAL A 1 197 ? 1.417 10.424 -11.234 1.00 78.94 197 VAL A CA 1
ATOM 1567 C C . VAL A 1 197 ? 1.461 10.839 -12.703 1.00 78.94 197 VAL A C 1
ATOM 1569 O O . VAL A 1 197 ? 1.635 10.002 -13.575 1.00 78.94 197 VAL A O 1
ATOM 1572 N N . GLY A 1 198 ? 1.346 12.139 -12.980 1.00 71.19 198 GLY A N 1
ATOM 1573 C CA . GLY A 1 198 ? 1.363 12.674 -14.346 1.00 71.19 198 GLY A CA 1
ATOM 1574 C C . GLY A 1 198 ? -0.003 12.662 -15.046 1.00 71.19 198 GLY A C 1
ATOM 1575 O O . GLY A 1 198 ? -1.003 12.178 -14.517 1.00 71.19 198 GLY A O 1
ATOM 1576 N N . HIS A 1 199 ? -0.047 13.246 -16.246 1.00 64.69 199 HIS A N 1
ATOM 1577 C CA . HIS A 1 199 ? -1.282 13.452 -17.016 1.00 64.69 199 HIS A CA 1
ATOM 1578 C C . HIS A 1 199 ? -1.835 12.165 -17.670 1.00 64.69 199 HIS A C 1
ATOM 1580 O O . HIS A 1 199 ? -3.015 12.135 -18.013 1.00 64.69 199 HIS A O 1
ATOM 1586 N N . GLY A 1 200 ? -1.014 11.114 -17.810 1.00 64.31 200 GLY A N 1
ATOM 1587 C CA . GLY A 1 200 ? -1.375 9.819 -18.414 1.00 64.31 200 GLY A CA 1
ATOM 1588 C C . GLY A 1 200 ? -1.996 8.792 -17.456 1.00 64.31 200 GLY A C 1
ATOM 1589 O O . GLY A 1 200 ? -2.396 7.715 -17.888 1.00 64.31 200 GLY A O 1
ATOM 1590 N N . ALA A 1 201 ? -2.131 9.121 -16.165 1.00 70.94 201 ALA A N 1
ATOM 1591 C CA . ALA A 1 201 ? -2.610 8.186 -15.149 1.00 70.94 201 ALA A CA 1
ATOM 1592 C C . ALA A 1 201 ? -4.020 7.641 -15.432 1.00 70.94 201 ALA A C 1
ATOM 1594 O O . ALA A 1 201 ? -5.021 8.332 -15.227 1.00 70.94 201 ALA A O 1
ATOM 1595 N N . SER A 1 202 ? -4.101 6.359 -15.818 1.00 74.00 202 SER A N 1
ATOM 1596 C CA . SER A 1 202 ? -5.350 5.612 -15.986 1.00 74.00 202 SER A CA 1
ATOM 1597 C C . SER A 1 202 ? -6.238 5.723 -14.753 1.00 74.00 202 SER A C 1
ATOM 1599 O O . SER A 1 202 ? -6.014 5.133 -13.688 1.00 74.00 202 SER A O 1
ATOM 1601 N N . THR A 1 203 ? -7.318 6.476 -14.933 1.00 72.88 203 THR A N 1
ATOM 1602 C CA . THR A 1 203 ? -8.372 6.637 -13.935 1.00 72.88 203 THR A CA 1
ATOM 1603 C C . THR A 1 203 ? -9.055 5.314 -13.619 1.00 72.88 203 THR A C 1
ATOM 1605 O O . THR A 1 203 ? -9.439 5.110 -12.466 1.00 72.88 203 THR A O 1
ATOM 1608 N N . ALA A 1 204 ? -9.163 4.412 -14.599 1.00 75.19 204 ALA A N 1
ATOM 1609 C CA . ALA A 1 204 ? -9.760 3.094 -14.436 1.00 75.19 204 ALA A CA 1
ATOM 1610 C C . ALA A 1 204 ? -8.935 2.232 -13.476 1.00 75.19 204 ALA A C 1
ATOM 1612 O O . ALA A 1 204 ? -9.487 1.709 -12.509 1.00 75.19 204 ALA A O 1
ATOM 1613 N N . LEU A 1 205 ? -7.612 2.176 -13.660 1.00 77.12 205 LEU A N 1
ATOM 1614 C CA . LEU A 1 205 ? -6.721 1.428 -12.776 1.00 77.12 205 LEU A CA 1
ATOM 1615 C C . LEU A 1 205 ? -6.666 2.058 -11.382 1.00 77.12 205 LEU A C 1
ATOM 1617 O O . LEU A 1 205 ? -6.941 1.388 -10.386 1.00 77.12 205 LEU A O 1
ATOM 1621 N N . VAL A 1 206 ? -6.360 3.357 -11.292 1.00 79.25 206 VAL A N 1
ATOM 1622 C CA . VAL A 1 206 ? -6.182 4.030 -9.996 1.00 79.25 206 VAL A CA 1
ATOM 1623 C C . VAL A 1 206 ? -7.480 3.971 -9.188 1.00 79.25 206 VAL A C 1
ATOM 1625 O O . VAL A 1 206 ? -7.455 3.619 -8.007 1.00 79.25 206 VAL A O 1
ATOM 1628 N N . ARG A 1 207 ? -8.642 4.229 -9.801 1.00 78.06 207 ARG A N 1
ATOM 1629 C CA . ARG A 1 207 ? -9.922 4.156 -9.076 1.00 78.06 207 ARG A CA 1
ATOM 1630 C C . ARG A 1 207 ? -10.362 2.722 -8.831 1.00 78.06 207 ARG A C 1
ATOM 1632 O O . ARG A 1 207 ? -10.893 2.451 -7.755 1.00 78.06 207 ARG A O 1
ATOM 1639 N N . GLY A 1 208 ? -10.160 1.832 -9.798 1.00 80.75 208 GLY A N 1
ATOM 1640 C CA . GLY A 1 208 ? -10.518 0.423 -9.702 1.00 80.75 208 GLY A CA 1
ATOM 1641 C C . GLY A 1 208 ? -9.779 -0.257 -8.559 1.00 80.75 208 GLY A C 1
ATOM 1642 O O . GLY A 1 208 ? -10.424 -0.834 -7.689 1.00 80.75 208 GLY A O 1
ATOM 1643 N N . VAL A 1 209 ? -8.451 -0.121 -8.503 1.00 81.25 209 VAL A N 1
ATOM 1644 C CA . VAL A 1 209 ? -7.602 -0.768 -7.491 1.00 81.25 209 VAL A CA 1
ATOM 1645 C C . VAL A 1 209 ? -7.943 -0.259 -6.095 1.00 81.25 209 VAL A C 1
ATOM 1647 O O . VAL A 1 209 ? -8.137 -1.062 -5.183 1.00 81.25 209 VAL A O 1
ATOM 1650 N N . ALA A 1 210 ? -8.104 1.060 -5.935 1.00 75.25 210 ALA A N 1
ATOM 1651 C CA . ALA A 1 210 ? -8.542 1.632 -4.667 1.00 75.25 210 ALA A CA 1
ATOM 1652 C C . ALA A 1 210 ? -9.900 1.047 -4.239 1.00 75.25 210 ALA A C 1
ATOM 1654 O O . ALA A 1 210 ? -10.028 0.517 -3.135 1.00 75.25 210 ALA A O 1
ATOM 1655 N N . ARG A 1 211 ? -10.901 1.055 -5.131 1.00 75.88 211 ARG A N 1
ATOM 1656 C CA . ARG A 1 211 ? -12.244 0.522 -4.840 1.00 75.88 211 ARG A CA 1
ATOM 1657 C C . ARG A 1 211 ? -12.222 -0.973 -4.512 1.00 75.88 211 ARG A C 1
ATOM 1659 O O . ARG A 1 211 ? -12.837 -1.375 -3.524 1.00 75.88 211 ARG A O 1
ATOM 1666 N N . ALA A 1 212 ? -11.506 -1.775 -5.298 1.00 78.94 212 ALA A N 1
ATOM 1667 C CA . ALA A 1 212 ? -11.381 -3.217 -5.110 1.00 78.94 212 ALA A CA 1
ATOM 1668 C C . ALA A 1 212 ? -10.680 -3.552 -3.786 1.00 78.94 212 ALA A C 1
ATOM 1670 O O . ALA A 1 212 ? -11.146 -4.421 -3.052 1.00 78.94 212 ALA A O 1
ATOM 1671 N N . GLY A 1 213 ? -9.623 -2.811 -3.439 1.00 65.38 213 GLY A N 1
ATOM 1672 C CA . GLY A 1 213 ? -8.842 -2.987 -2.211 1.00 65.38 213 GLY A CA 1
ATOM 1673 C C . GLY A 1 213 ? -9.451 -2.319 -0.977 1.00 65.38 213 GLY A C 1
ATOM 1674 O O . GLY A 1 213 ? -8.823 -2.284 0.080 1.00 65.38 213 GLY A O 1
ATOM 1675 N N . GLY A 1 214 ? -10.649 -1.734 -1.085 1.00 64.62 214 GLY A N 1
ATOM 1676 C CA . GLY A 1 214 ? -11.306 -1.017 0.013 1.00 64.62 214 GLY A CA 1
ATOM 1677 C C . GLY A 1 214 ? -10.611 0.285 0.442 1.00 64.62 214 GLY A C 1
ATOM 1678 O O . GLY A 1 214 ? -10.944 0.829 1.503 1.00 64.62 214 GLY A O 1
ATOM 1679 N N . GLY A 1 215 ? -9.664 0.780 -0.357 1.00 54.62 215 GLY A N 1
ATOM 1680 C CA . GLY A 1 215 ? -9.078 2.112 -0.255 1.00 54.62 215 GLY A CA 1
ATOM 1681 C C . GLY A 1 215 ? -9.968 3.168 -0.921 1.00 54.62 215 GLY A C 1
ATOM 1682 O O . GLY A 1 215 ? -10.737 2.896 -1.838 1.00 54.62 215 GLY A O 1
ATOM 1683 N N . GLY A 1 216 ? -9.912 4.410 -0.446 1.00 48.00 216 GLY A N 1
ATOM 1684 C CA . GLY A 1 216 ? -10.525 5.521 -1.181 1.00 48.00 216 GLY A CA 1
ATOM 1685 C C . GLY A 1 216 ? -9.608 5.936 -2.339 1.00 48.00 216 GLY A C 1
ATOM 1686 O O . GLY A 1 216 ? -8.405 6.045 -2.098 1.00 48.00 216 GLY A O 1
ATOM 1687 N N . PRO A 1 217 ? -10.114 6.194 -3.561 1.00 36.38 217 PRO A N 1
ATOM 1688 C CA . PRO A 1 217 ? -9.287 6.780 -4.614 1.00 36.38 217 PRO A CA 1
ATOM 1689 C C . PRO A 1 217 ? -8.875 8.200 -4.207 1.00 36.38 217 PRO A C 1
ATOM 1691 O O . PRO A 1 217 ? -9.729 8.991 -3.797 1.00 36.38 217 PRO A O 1
ATOM 1694 N N . ARG A 1 218 ? -7.586 8.544 -4.310 1.00 40.03 218 ARG A N 1
ATOM 1695 C CA . ARG A 1 218 ? -7.094 9.896 -3.999 1.00 40.03 218 ARG A CA 1
ATOM 1696 C C . ARG A 1 218 ? -6.192 10.401 -5.130 1.00 40.03 218 ARG A C 1
ATOM 1698 O O . ARG A 1 218 ? -5.202 9.767 -5.467 1.00 40.03 218 ARG A O 1
ATOM 1705 N N . TRP A 1 219 ? -6.586 11.524 -5.730 1.00 31.14 219 TRP A N 1
ATOM 1706 C CA . TRP A 1 219 ? -5.914 12.161 -6.867 1.00 31.14 219 TRP A CA 1
ATOM 1707 C C . TRP A 1 219 ? -4.876 13.176 -6.391 1.00 31.14 219 TRP A C 1
ATOM 1709 O O . TRP A 1 219 ? -5.155 13.921 -5.451 1.00 31.14 219 TRP A O 1
ATOM 1719 N N . TRP A 1 220 ? -3.731 13.245 -7.072 1.00 32.72 220 TRP A N 1
ATOM 1720 C CA . TRP A 1 220 ? -2.743 14.310 -6.899 1.00 32.72 220 TRP A CA 1
ATOM 1721 C C . TRP A 1 220 ? -2.535 15.008 -8.242 1.00 32.72 220 TRP A C 1
ATOM 1723 O O . TRP A 1 220 ? -1.935 14.449 -9.153 1.00 32.72 220 TRP A O 1
ATOM 1733 N N . TRP A 1 221 ? -3.067 16.223 -8.373 1.00 28.12 221 TRP A N 1
ATOM 1734 C CA . TRP A 1 221 ? -2.771 17.099 -9.503 1.00 28.12 221 TRP A CA 1
ATOM 1735 C C . TRP A 1 221 ? -1.584 17.985 -9.133 1.00 28.12 221 TRP A C 1
ATOM 1737 O O . TRP A 1 221 ? -1.666 18.762 -8.183 1.00 28.12 221 TRP A O 1
ATOM 1747 N N . ALA A 1 222 ? -0.492 17.899 -9.891 1.00 26.56 222 ALA A N 1
ATOM 1748 C CA . ALA A 1 222 ? 0.588 18.876 -9.832 1.00 26.56 222 ALA A CA 1
ATOM 1749 C C . ALA A 1 222 ? 0.165 20.146 -10.594 1.00 26.56 222 ALA A C 1
ATOM 1751 O O . ALA A 1 222 ? 0.571 20.379 -11.727 1.00 26.56 222 ALA A O 1
ATOM 1752 N N . ARG A 1 223 ? -0.691 20.973 -9.986 1.00 25.16 223 ARG A N 1
ATOM 1753 C CA . ARG A 1 223 ? -0.812 22.396 -10.334 1.00 25.16 223 ARG A CA 1
ATOM 1754 C C . ARG A 1 223 ? -0.838 23.195 -9.038 1.00 25.16 223 ARG A C 1
ATOM 1756 O O . ARG A 1 223 ? -1.536 22.839 -8.097 1.00 25.16 223 ARG A O 1
ATOM 1763 N N . GLY A 1 224 ? 0.035 24.195 -8.971 1.00 28.66 224 GLY A N 1
ATOM 1764 C CA . GLY A 1 224 ? 0.473 24.825 -7.734 1.00 28.66 224 GLY A CA 1
ATOM 1765 C C . GLY A 1 224 ? -0.628 25.393 -6.832 1.00 28.66 224 GLY A C 1
ATOM 1766 O O . GLY A 1 224 ? -1.650 25.890 -7.290 1.00 28.66 224 GLY A O 1
ATOM 1767 N N . ARG A 1 225 ? -0.264 25.425 -5.543 1.00 25.20 225 ARG A N 1
ATOM 1768 C CA . ARG A 1 225 ? -0.870 26.113 -4.388 1.00 25.20 225 ARG A CA 1
ATOM 1769 C C . ARG A 1 225 ? -2.050 25.411 -3.688 1.00 25.20 225 ARG A C 1
ATOM 1771 O O . ARG A 1 225 ? -3.035 25.011 -4.285 1.00 25.20 225 ARG A O 1
ATOM 1778 N N . TYR A 1 226 ? -1.891 25.360 -2.360 1.00 22.91 226 TYR A N 1
ATOM 1779 C CA . TYR A 1 226 ? -2.750 24.820 -1.297 1.00 22.91 226 TYR A CA 1
ATOM 1780 C C . TYR A 1 226 ? -2.836 23.293 -1.160 1.00 22.91 226 TYR A C 1
ATOM 1782 O O . TYR A 1 226 ? -3.772 22.611 -1.562 1.00 22.91 226 TYR A O 1
ATOM 1790 N N . TRP A 1 227 ? -1.828 22.782 -0.455 1.00 31.17 227 TRP A N 1
ATOM 1791 C CA . TRP A 1 227 ? -1.691 21.412 0.015 1.00 31.17 227 TRP A CA 1
ATOM 1792 C C . TRP A 1 227 ? -2.510 21.198 1.297 1.00 31.17 227 TRP A C 1
ATOM 1794 O O . TRP A 1 227 ? -2.029 21.478 2.393 1.00 31.17 227 TRP A O 1
ATOM 1804 N N . GLN A 1 228 ? -3.737 20.681 1.205 1.00 19.97 228 GLN A N 1
ATOM 1805 C CA . GLN A 1 228 ? -4.427 20.136 2.382 1.00 19.97 228 GLN A CA 1
ATOM 1806 C C . GLN A 1 228 ? -4.448 18.617 2.341 1.00 19.97 228 GLN A C 1
ATOM 1808 O O . GLN A 1 228 ? -5.352 17.963 1.821 1.00 19.97 228 GLN A O 1
ATOM 1813 N N . VAL A 1 229 ? -3.420 18.046 2.957 1.00 27.16 229 VAL A N 1
ATOM 1814 C CA . VAL A 1 229 ? -3.286 16.608 3.102 1.00 27.16 229 VAL A CA 1
ATOM 1815 C C . VAL A 1 229 ? -3.836 16.188 4.458 1.00 27.16 229 VAL A C 1
ATOM 1817 O O . VAL A 1 229 ? -3.137 16.149 5.466 1.00 27.16 229 VAL A O 1
ATOM 1820 N N . SER A 1 230 ? -5.121 15.842 4.498 1.00 22.83 230 SER A N 1
ATOM 1821 C CA . SER A 1 230 ? -5.692 15.166 5.664 1.00 22.83 230 SER A CA 1
ATOM 1822 C C . SER A 1 230 ? -5.244 13.701 5.637 1.00 22.83 230 SER A C 1
ATOM 1824 O O . SER A 1 230 ? -5.948 12.837 5.103 1.00 22.83 230 SER A O 1
ATOM 1826 N N . TYR A 1 231 ? -4.041 13.419 6.146 1.00 35.16 231 TYR A N 1
ATOM 1827 C CA . TYR A 1 231 ? -3.595 12.052 6.427 1.00 35.16 231 TYR A CA 1
ATOM 1828 C C . TYR A 1 231 ? -4.202 11.573 7.750 1.00 35.16 231 TYR A C 1
ATOM 1830 O O . TYR A 1 231 ? -4.302 12.305 8.734 1.00 35.16 231 TYR A O 1
ATOM 1838 N N . SER A 1 232 ? -4.656 10.325 7.771 1.00 31.50 232 SER A N 1
ATOM 1839 C CA . SER A 1 232 ? -4.742 9.534 8.996 1.00 31.50 232 SER A CA 1
ATOM 1840 C C . SER A 1 232 ? -3.385 8.842 9.116 1.00 31.50 232 SER A C 1
ATOM 1842 O O . SER A 1 232 ? -3.128 7.911 8.360 1.00 31.50 232 SER A O 1
ATOM 1844 N N . ARG A 1 233 ? -2.495 9.341 9.983 1.00 34.22 233 ARG A N 1
ATOM 1845 C CA . ARG A 1 233 ? -1.120 8.842 10.181 1.00 34.22 233 ARG A CA 1
ATOM 1846 C C . ARG A 1 233 ? -1.111 7.465 10.866 1.00 34.22 233 ARG A C 1
ATOM 1848 O O . ARG A 1 233 ? -0.860 7.387 12.068 1.00 34.22 233 ARG A O 1
ATOM 1855 N N . ARG A 1 234 ? -1.477 6.393 10.151 1.00 44.81 234 ARG A N 1
ATOM 1856 C CA . ARG A 1 234 ? -1.566 5.027 10.706 1.00 44.81 234 ARG A CA 1
ATOM 1857 C C . ARG A 1 234 ? -1.217 3.968 9.672 1.00 44.81 234 ARG A C 1
ATOM 1859 O O . ARG A 1 234 ? -2.051 3.594 8.852 1.00 44.81 234 ARG A O 1
ATOM 1866 N N . TRP A 1 235 ? 0.008 3.484 9.759 1.00 41.66 235 TRP A N 1
ATOM 1867 C CA . TRP A 1 235 ? 0.606 2.549 8.826 1.00 41.66 235 TRP A CA 1
ATOM 1868 C C . TRP A 1 235 ? 1.424 1.556 9.650 1.00 41.66 235 TRP A C 1
ATOM 1870 O O . TRP A 1 235 ? 2.215 2.011 10.465 1.00 41.66 235 TRP A O 1
ATOM 1880 N N . VAL A 1 236 ? 1.202 0.245 9.522 1.00 50.22 236 VAL A N 1
ATOM 1881 C CA . VAL A 1 236 ? 1.899 -0.750 10.368 1.00 50.22 236 VAL A CA 1
ATOM 1882 C C . VAL A 1 236 ? 2.580 -1.865 9.563 1.00 50.22 236 VAL A C 1
ATOM 1884 O O . VAL A 1 236 ? 3.619 -2.361 9.983 1.00 50.22 236 VAL A O 1
ATOM 1887 N N . CYS A 1 237 ? 2.143 -2.128 8.329 1.00 51.56 237 CYS A N 1
ATOM 1888 C CA . CYS A 1 237 ? 2.977 -2.773 7.315 1.00 51.56 237 CYS A CA 1
ATOM 1889 C C . CYS A 1 237 ? 2.669 -2.156 5.945 1.00 51.56 237 CYS A C 1
ATOM 1891 O O . CYS A 1 237 ? 1.558 -2.336 5.436 1.00 51.56 237 CYS A O 1
ATOM 1893 N N . VAL A 1 238 ? 3.605 -1.374 5.395 1.00 55.22 238 VAL A N 1
ATOM 1894 C CA . VAL A 1 238 ? 3.416 -0.646 4.128 1.00 55.22 238 VAL A CA 1
ATOM 1895 C C . VAL A 1 238 ? 4.301 -1.213 3.040 1.00 55.22 238 VAL A C 1
ATOM 1897 O O . VAL A 1 238 ? 5.522 -1.091 3.092 1.00 55.22 238 VAL A O 1
ATOM 1900 N N . TYR A 1 239 ? 3.676 -1.757 2.007 1.00 56.94 239 TYR A N 1
ATOM 1901 C CA . TYR A 1 239 ? 4.350 -1.961 0.734 1.00 56.94 239 TYR A CA 1
ATOM 1902 C C . TYR A 1 239 ? 4.174 -0.699 -0.103 1.00 56.94 239 TYR A C 1
ATOM 1904 O O . TYR A 1 239 ? 3.055 -0.345 -0.477 1.00 56.94 239 TYR A O 1
ATOM 1912 N N . LEU A 1 240 ? 5.273 -0.005 -0.368 1.00 61.28 240 LEU A N 1
ATOM 1913 C CA . LEU A 1 240 ? 5.330 1.101 -1.316 1.00 61.28 240 LEU A CA 1
ATOM 1914 C C . LEU A 1 240 ? 5.666 0.492 -2.677 1.00 61.28 240 LEU A C 1
ATOM 1916 O O . LEU A 1 240 ? 6.816 0.157 -2.937 1.00 61.28 240 LEU A O 1
ATOM 1920 N N . VAL A 1 241 ? 4.654 0.279 -3.511 1.00 62.00 241 VAL A N 1
ATOM 1921 C CA . VAL A 1 241 ? 4.808 -0.305 -4.845 1.00 62.00 241 VAL A CA 1
ATOM 1922 C C . VAL A 1 241 ? 4.945 0.842 -5.834 1.00 62.00 241 VAL A C 1
ATOM 1924 O O . VAL A 1 241 ? 3.996 1.601 -6.031 1.00 62.00 241 VAL A O 1
ATOM 1927 N N . VAL A 1 242 ? 6.128 1.010 -6.415 1.00 63.19 242 VAL A N 1
ATOM 1928 C CA . VAL A 1 242 ? 6.451 2.155 -7.267 1.00 63.19 242 VAL A CA 1
ATOM 1929 C C . VAL A 1 242 ? 6.768 1.690 -8.670 1.00 63.19 242 VAL A C 1
ATOM 1931 O O . VAL A 1 242 ? 7.625 0.836 -8.887 1.00 63.19 242 VAL A O 1
ATOM 1934 N N . PHE A 1 243 ? 6.042 2.260 -9.620 1.00 57.94 243 PHE A N 1
ATOM 1935 C CA . PHE A 1 243 ? 6.232 1.974 -11.023 1.00 57.94 243 PHE A CA 1
ATOM 1936 C C . PHE A 1 243 ? 7.476 2.680 -11.554 1.00 57.94 243 PHE A C 1
ATOM 1938 O O . PHE A 1 243 ? 7.748 3.833 -11.210 1.00 57.94 243 PHE A O 1
ATOM 1945 N N . ILE A 1 244 ? 8.226 1.971 -12.387 1.00 55.12 244 ILE A N 1
ATOM 1946 C CA . ILE A 1 244 ? 9.428 2.462 -13.035 1.00 55.12 244 ILE A CA 1
ATOM 1947 C C . ILE A 1 244 ? 9.414 1.908 -14.468 1.00 55.12 244 ILE A C 1
ATOM 1949 O O . ILE A 1 244 ? 9.524 0.705 -14.657 1.00 55.12 244 ILE A O 1
ATOM 1953 N N . HIS A 1 245 ? 9.250 2.758 -15.480 1.00 50.09 245 HIS A N 1
ATOM 1954 C CA . HIS A 1 245 ? 9.189 2.345 -16.896 1.00 50.09 245 HIS A CA 1
ATOM 1955 C C . HIS A 1 245 ? 10.420 2.822 -17.644 1.00 50.09 245 HIS A C 1
ATOM 1957 O O . HIS A 1 245 ? 10.809 3.922 -17.302 1.00 50.09 245 HIS A O 1
ATOM 1963 N N . LEU A 1 246 ? 10.917 2.109 -18.668 1.00 41.03 246 LEU A N 1
ATOM 1964 C CA . LEU A 1 246 ? 11.683 2.726 -19.773 1.00 41.03 246 LEU A CA 1
ATOM 1965 C C . LEU A 1 246 ? 10.740 3.489 -20.675 1.00 41.03 246 LEU A C 1
ATOM 1967 O O . LEU A 1 246 ? 10.464 3.049 -21.800 1.00 41.03 246 LEU A O 1
#

Nearest PDB structures (foldseek):
  3ivc-assembly2_B-2  T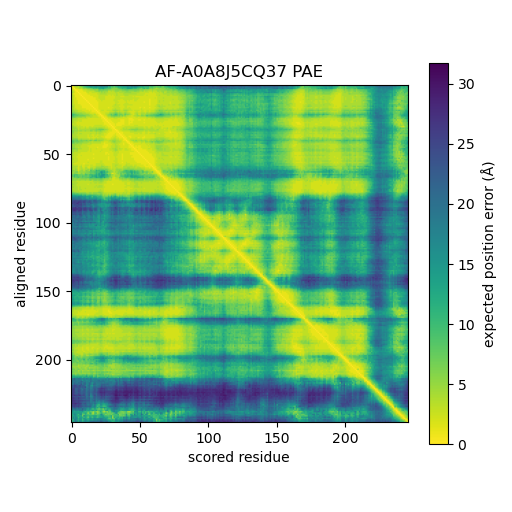M=4.595E-01  e=3.890E-01  Mycobacterium tuberculosis
  3ime-assembly1_B  TM=4.549E-01  e=8.608E-01  Mycobacterium tuberculosis
  4mq6-assembly1_B  TM=4.615E-01  e=1.034E+00  Mycobacterium tuberculosis
  4muh-assembly2_B-2  TM=4.650E-01  e=1.492E+00  Mycobacterium tuberculosis
  9iz3-assembly1_B  TM=3.205E-01  e=6.463E+00  Bacillus spizizenii ATCC 6633 = JCM 2499

Secondary structure (DSSP, 8-state):
--THHHHHHHHHHHHHHHHPPTT-EEEEEEESSSEEESSTTS-EE--HHHHHHHHHHHHH--S-S-S---HHHHHHHHHSPPSTT--PPS--TTPPPPPP--TT-EEEEE-SS-EEEEEESSSEEEEEESS--S-EEEEEEEPTT--EEEEEHHHHHHHHHSEEEEEEE-S--S-HHHHHHHHHHHTTTEEEEEEE-STT--HHHHHHHHHHTBPPP------SS----------SEEEEEEE---

pLDDT: mean 72.76, std 17.09, range [19.97, 93.62]

Organism: Chionoecetes opilio (NCBI:txid41210)

Sequence (246 aa):
MQGESIVSARATLLLFLKSLPRGCLFNVVSFGNTFSMLFREGSQEYSQDTLLAACQLQSGMQADMGGTEILRPMQHIYSKPPTPGFSRQRGRKHMPTFPRVKKGERTYFTTKNIIAMSWIDKRDVNLLSSVHRPIMQTSKSYDYKEKNIDKPEAVMDYNINMRQILLITDGEVWNVDEVLGLVGRHAHETRVFSVGVGHGASTALVRGVARAGGGGPRWWWARGRYWQVSYSRRWVCVYLVVFIHL

Solvent-accessible surface area (backbone atoms only — not comparable to full-atom values): 13823 Å² total; per-residue (Å²): 68,60,72,70,30,40,56,49,45,38,53,49,50,50,55,50,64,75,60,57,49,82,79,12,30,34,34,44,32,41,30,3,67,54,68,49,53,77,45,82,95,45,66,43,64,52,43,73,68,53,47,49,55,50,50,51,50,49,70,66,67,57,44,67,43,42,55,60,44,65,56,64,54,50,51,56,59,65,71,48,81,71,58,87,92,64,70,52,80,82,76,72,90,79,64,78,90,72,82,91,65,55,75,75,36,72,52,71,50,74,58,98,62,40,33,40,37,40,37,27,68,99,53,83,44,77,47,75,38,66,83,53,65,102,43,76,36,76,39,99,42,68,45,103,79,68,46,71,45,69,38,45,39,58,58,53,52,48,45,52,48,37,38,34,36,41,38,38,34,39,40,77,60,86,63,48,68,62,42,34,51,54,38,43,71,42,35,37,46,31,36,25,36,28,36,42,35,60,95,67,30,31,63,66,52,33,41,41,41,2,55,36,9,72,24,70,63,52,86,63,77,96,64,88,84,84,90,81,79,87,72,79,79,69,59,32,32,37,39,42,34,37,60,28,17,90

InterPro domains:
  IPR002035 von Willebrand factor, type A [PF13768] (9-85)
  IPR002035 von Willebrand factor, type A [PF13768] (161-215)
  IPR036465 von Willebrand factor A-like domain superfamily [G3DSA:3.40.50.410] (143-219)
  IPR036465 von Willebrand factor A-like domain superfamily [SSF53300] (4-214)

Foldseek 3Di:
DDDVQLVQLLVVQLVVLVLADFQAWEWEWEDAPHIDILDPVDTDGNDPVVSVSSNVCSVPFALPHAHDDPPVVLVVVVVDDFQPDFFADDDPPPQDDDDDDDALDKDWDDDPQKIWIWHDHPHIDIDIDRPFDQDWDFDPFADVPRDTRIDGPVVVVCLQRAAEEEAEELADDPPQPSLLVSLLVCLGRYAYAYEHTDPSHPPSNRCSSNVSNVHHRDYDDPDDDDDDDPDPSGHRYYYYYGYRHD

Radius of gyration: 18.79 Å; Cα contacts (8 Å, |Δi|>4): 458; chains: 1; bounding box: 48×41×45 Å

Mean predicted aligned error: 11.15 Å